Protein 1FKM (pdb70)

GO terms:
  GO:0005096 GTPase activator activity (F, IDA)
  GO:0005737 cytoplasm (C, IDA)
  GO:0005794 Golgi apparatus (C, IDA)
  GO:0016192 vesicle-mediated transport (P, IDA)
  GO:0005096 GTPase activator activity (F, IMP)
  GO:0005739 mitochondrion (C, HDA)
  GO:0005515 protein binding (F, IPI)

InterPro domains:
  IPR000195 Rab-GAP-TBC domain [PF00566] (285-508)
  IPR000195 Rab-GAP-TBC domain [PS50086] (280-508)
  IPR000195 Rab-GAP-TBC domain [SM00164] (277-532)
  IPR035969 Rab-GAP-TBC domain superfamily [SSF47923] (254-468)
  IPR035969 Rab-GAP-TBC domain superfamily [SSF47923] (443-629)

B-factor: mean 31.77, std 12.7, range [14.68, 70.12]

Structure (mmCIF, N/CA/C/O backbone):
data_1FKM
#
_entry.id   1FKM
#
_cell.length_a   74.060
_cell.length_b   74.060
_cell.length_c   277.753
_cell.angle_alpha   90.00
_cell.angle_beta   90.00
_cell.angle_gamma   120.00
#
_symmetry.space_group_name_H-M   'P 65 2 2'
#
loop_
_entity.id
_entity.type
_entity.pdbx_description
1 polymer 'PROTEIN (GYP1P)'
2 water water
#
loop_
_atom_site.group_PDB
_atom_site.id
_atom_site.type_symbol
_atom_site.label_atom_id
_atom_site.label_alt_id
_atom_site.label_comp_id
_atom_site.label_asym_id
_atom_site.label_entity_id
_atom_site.label_seq_id
_atom_site.pdbx_PDB_ins_code
_atom_site.Cartn_x
_atom_site.Cartn_y
_atom_site.Cartn_z
_atom_site.occupancy
_atom_site.B_iso_or_equiv
_atom_site.auth_seq_id
_atom_site.auth_comp_id
_atom_site.auth_asym_id
_atom_site.auth_atom_id
_atom_site.pdbx_PDB_model_num
ATOM 1 N N . ASN A 1 2 ? -11.350 45.143 63.384 1.00 69.19 249 ASN A N 1
ATOM 2 C CA . ASN A 1 2 ? -10.077 45.149 62.608 1.00 68.37 249 ASN A CA 1
ATOM 3 C C . ASN A 1 2 ? -9.845 46.491 61.924 1.00 66.49 249 ASN A C 1
ATOM 4 O O . ASN A 1 2 ? -9.816 46.578 60.696 1.00 67.20 249 ASN A O 1
ATOM 9 N N . SER A 1 3 ? -9.678 47.536 62.728 1.00 51.70 250 SER A N 1
ATOM 10 C CA . SER A 1 3 ? -9.446 48.876 62.205 1.00 48.70 250 SER A CA 1
ATOM 11 C C . SER A 1 3 ? -8.075 48.974 61.543 1.00 46.26 250 SER A C 1
ATOM 12 O O . SER A 1 3 ? -7.169 48.200 61.847 1.00 46.13 250 SER A O 1
ATOM 15 N N . ILE A 1 4 ? -7.935 49.935 60.636 1.00 42.12 251 ILE A N 1
ATOM 16 C CA . ILE A 1 4 ? -6.682 50.154 59.925 1.00 39.27 251 ILE A CA 1
ATOM 17 C C . ILE A 1 4 ? -5.551 50.432 60.911 1.00 37.27 251 ILE A C 1
ATOM 18 O O . ILE A 1 4 ? -4.478 49.838 60.817 1.00 35.32 251 ILE A O 1
ATOM 23 N N . ILE A 1 5 ? -5.801 51.336 61.857 1.00 38.32 252 ILE A N 1
ATOM 24 C CA . ILE A 1 5 ? -4.807 51.704 62.861 1.00 36.37 252 ILE A CA 1
ATOM 25 C C . ILE A 1 5 ? -4.436 50.520 63.747 1.00 34.97 252 ILE A C 1
ATOM 26 O O . ILE A 1 5 ? -3.262 50.298 64.054 1.00 33.81 252 ILE A O 1
ATOM 31 N N . GLN A 1 6 ? -5.450 49.773 64.167 1.00 35.22 253 GLN A N 1
ATOM 32 C CA . GLN A 1 6 ? -5.254 48.605 65.012 1.00 34.70 253 GLN A CA 1
ATOM 33 C C . GLN A 1 6 ? -4.409 47.563 64.276 1.00 31.35 253 GLN A C 1
ATOM 34 O O . GLN A 1 6 ? -3.470 46.996 64.835 1.00 29.11 253 GLN A O 1
ATOM 40 N N . ARG A 1 7 ? -4.742 47.319 63.015 1.00 31.06 254 ARG A N 1
ATOM 41 C CA . ARG A 1 7 ? -4.014 46.331 62.234 1.00 29.85 254 ARG A CA 1
ATOM 42 C C . ARG A 1 7 ? -2.540 46.705 62.120 1.00 27.21 254 ARG A C 1
ATOM 43 O O . ARG A 1 7 ? -1.662 45.845 62.193 1.00 26.30 254 ARG A O 1
ATOM 51 N N . ILE A 1 8 ? -2.271 47.994 61.956 1.00 26.89 255 ILE A N 1
ATOM 52 C CA . ILE A 1 8 ? -0.899 48.466 61.861 1.00 24.93 255 ILE A CA 1
ATOM 53 C C . ILE A 1 8 ? -0.178 48.146 63.166 1.00 25.39 255 ILE A C 1
ATOM 54 O O . ILE A 1 8 ? 0.985 47.740 63.162 1.00 24.43 255 ILE A O 1
ATOM 59 N N . SER A 1 9 ? -0.881 48.315 64.281 1.00 22.87 256 SER A N 1
ATOM 60 C CA . SER A 1 9 ? -0.305 48.038 65.593 1.00 24.77 256 SER A CA 1
ATOM 61 C C . SER A 1 9 ? 0.002 46.550 65.776 1.00 22.17 256 SER A C 1
ATOM 62 O O . SER A 1 9 ? 1.018 46.196 66.365 1.00 24.70 256 SER A O 1
ATOM 65 N N . LYS A 1 10 ? -0.880 45.687 65.281 1.00 26.24 257 LYS A N 1
ATOM 66 C CA . LYS A 1 10 ? -0.671 44.244 65.392 1.00 26.93 257 LYS A CA 1
ATOM 67 C C . LYS A 1 10 ? 0.612 43.852 64.668 1.00 24.48 257 LYS A C 1
ATOM 68 O O . LYS A 1 10 ? 1.395 43.049 65.166 1.00 23.18 257 LYS A O 1
ATOM 74 N N . PHE A 1 11 ? 0.829 44.416 63.484 1.00 23.23 258 PHE A N 1
ATOM 75 C CA . PHE A 1 11 ? 2.047 44.112 62.745 1.00 22.98 258 PHE A CA 1
ATOM 76 C C . PHE A 1 11 ? 3.254 44.690 63.483 1.00 24.74 258 PHE A C 1
ATOM 77 O O . PHE A 1 11 ? 4.307 44.062 63.542 1.00 24.68 258 PHE A O 1
ATOM 85 N N . ASP A 1 12 ? 3.094 45.881 64.058 1.00 25.83 259 ASP A N 1
ATOM 86 C CA . ASP A 1 12 ? 4.189 46.516 64.790 1.00 28.26 259 ASP A CA 1
ATOM 87 C C . ASP A 1 12 ? 4.732 45.626 65.908 1.00 27.46 259 ASP A C 1
ATOM 88 O O . ASP A 1 12 ? 5.944 45.480 66.056 1.00 27.55 259 ASP A O 1
ATOM 93 N N . ASN A 1 13 ? 3.837 45.041 66.696 1.00 27.97 260 ASN A N 1
ATOM 94 C CA . ASN A 1 13 ? 4.261 44.180 67.794 1.00 30.22 260 ASN A CA 1
ATOM 95 C C . ASN A 1 13 ? 4.869 42.863 67.327 1.00 29.11 260 ASN A C 1
ATOM 96 O O . ASN A 1 13 ? 5.585 42.206 68.078 1.00 30.91 260 ASN A O 1
ATOM 101 N N . ILE A 1 14 ? 4.588 42.476 66.088 1.00 27.61 261 ILE A N 1
ATOM 102 C CA . ILE A 1 14 ? 5.161 41.253 65.544 1.00 26.00 261 ILE A CA 1
ATOM 103 C C . ILE A 1 14 ? 6.548 41.577 65.001 1.00 26.75 261 ILE A C 1
ATOM 104 O O . ILE A 1 14 ? 7.489 40.795 65.144 1.00 26.42 261 ILE A O 1
ATOM 109 N N . LEU A 1 15 ? 6.673 42.761 64.414 1.00 23.85 262 LEU A N 1
ATOM 110 C CA . LEU A 1 15 ? 7.922 43.185 63.797 1.00 28.00 262 LEU A CA 1
ATOM 111 C C . LEU A 1 15 ? 8.926 43.951 64.655 1.00 32.54 262 LEU A C 1
ATOM 112 O O . LEU A 1 15 ? 10.134 43.837 64.438 1.00 32.98 262 LEU A O 1
ATOM 117 N N . LYS A 1 16 ? 8.440 44.721 65.623 1.00 39.09 263 LYS A N 1
ATOM 118 C CA . LYS A 1 16 ? 9.328 45.535 66.451 1.00 44.96 263 LYS A CA 1
ATOM 119 C C . LYS A 1 16 ? 9.535 45.068 67.888 1.00 48.12 263 LYS A C 1
ATOM 120 O O . LYS A 1 16 ? 8.619 44.550 68.526 1.00 49.33 263 LYS A O 1
ATOM 126 N N . ASP A 1 17 ? 10.759 45.253 68.379 1.00 55.51 264 ASP A N 1
ATOM 127 C CA . ASP A 1 17 ? 11.140 44.873 69.738 1.00 59.24 264 ASP A CA 1
ATOM 128 C C . ASP A 1 17 ? 10.835 43.404 70.045 1.00 59.50 264 ASP A C 1
ATOM 129 O O . ASP A 1 17 ? 10.128 43.100 71.007 1.00 58.72 264 ASP A O 1
ATOM 134 N N . LYS A 1 18 ? 11.380 42.495 69.238 1.00 70.12 265 LYS A N 1
ATOM 135 C CA . LYS A 1 18 ? 11.144 41.063 69.434 1.00 70.12 265 LYS A CA 1
ATOM 136 C C . LYS A 1 18 ? 12.419 40.237 69.210 1.00 69.32 265 LYS A C 1
ATOM 137 O O . LYS A 1 18 ? 12.464 39.046 69.516 1.00 70.12 265 LYS A O 1
ATOM 143 N N . THR A 1 19 ? 13.454 40.887 68.689 1.00 42.40 266 THR A N 1
ATOM 144 C CA . THR A 1 19 ? 14.738 40.247 68.402 1.00 37.42 266 THR A CA 1
ATOM 145 C C . THR A 1 19 ? 14.626 39.262 67.236 1.00 33.96 266 THR A C 1
ATOM 146 O O . THR A 1 19 ? 15.185 39.503 66.164 1.00 31.49 266 THR A O 1
ATOM 150 N N . ILE A 1 20 ? 13.921 38.155 67.446 1.00 34.61 267 ILE A N 1
ATOM 151 C CA . ILE A 1 20 ? 13.733 37.165 66.385 1.00 33.37 267 ILE A CA 1
ATOM 152 C C . ILE A 1 20 ? 12.265 37.164 65.981 1.00 30.88 267 ILE A C 1
ATOM 153 O O . ILE A 1 20 ? 11.403 36.748 66.751 1.00 30.85 267 ILE A O 1
ATOM 158 N N . ILE A 1 21 ? 11.984 37.637 64.773 1.00 30.74 268 ILE A N 1
ATOM 159 C CA . ILE A 1 21 ? 10.612 37.710 64.283 1.00 28.65 268 ILE A CA 1
ATOM 160 C C . ILE A 1 21 ? 10.003 36.329 64.060 1.00 29.46 268 ILE A C 1
ATOM 161 O O . ILE A 1 21 ? 10.619 35.463 63.438 1.00 28.74 268 ILE A O 1
ATOM 166 N N . ASN A 1 22 ? 8.791 36.130 64.574 1.00 25.91 269 ASN A N 1
ATOM 167 C CA . ASN A 1 22 ? 8.090 34.855 64.430 1.00 25.98 269 ASN A CA 1
ATOM 168 C C . ASN A 1 22 ? 7.414 34.728 63.063 1.00 25.92 269 ASN A C 1
ATOM 169 O O . ASN A 1 22 ? 6.317 35.250 62.847 1.00 22.11 269 ASN A O 1
ATOM 174 N N . GLN A 1 23 ? 8.077 34.015 62.155 1.00 29.64 270 GLN A N 1
ATOM 175 C CA . GLN A 1 23 ? 7.597 33.793 60.791 1.00 33.74 270 GLN A CA 1
ATOM 176 C C . GLN A 1 23 ? 6.168 33.253 60.742 1.00 32.32 270 GLN A C 1
ATOM 177 O O . GLN A 1 23 ? 5.372 33.654 59.885 1.00 30.27 270 GLN A O 1
ATOM 183 N N . GLN A 1 24 ? 5.850 32.334 61.651 1.00 33.51 271 GLN A N 1
ATOM 184 C CA . GLN A 1 24 ? 4.514 31.748 61.708 1.00 34.61 271 GLN A CA 1
ATOM 185 C C . GLN A 1 24 ? 3.446 32.801 61.956 1.00 31.87 271 GLN A C 1
ATOM 186 O O . GLN A 1 24 ? 2.453 32.876 61.228 1.00 28.91 271 GLN A O 1
ATOM 192 N N . ASP A 1 25 ? 3.638 33.604 62.998 1.00 27.68 272 ASP A N 1
ATOM 193 C CA . ASP A 1 25 ? 2.674 34.646 63.317 1.00 25.72 272 ASP A CA 1
ATOM 194 C C . ASP A 1 25 ? 2.548 35.608 62.143 1.00 22.72 272 ASP A C 1
ATOM 195 O O . ASP A 1 25 ? 1.448 36.005 61.768 1.00 20.10 272 ASP A O 1
ATOM 200 N N . LEU A 1 26 ? 3.682 35.962 61.550 1.00 22.45 273 LEU A N 1
ATOM 201 C CA . LEU A 1 26 ? 3.689 36.897 60.428 1.00 22.83 273 LEU A CA 1
ATOM 202 C C . LEU A 1 26 ? 2.910 36.381 59.212 1.00 23.03 273 LEU A C 1
ATOM 203 O O . LEU A 1 26 ? 2.122 37.115 58.614 1.00 22.30 273 LEU A O 1
ATOM 208 N N . ARG A 1 27 ? 3.134 35.123 58.848 1.00 23.92 274 ARG A N 1
ATOM 209 C CA . ARG A 1 27 ? 2.440 34.516 57.715 1.00 25.37 274 ARG A CA 1
ATOM 210 C C . ARG A 1 27 ? 0.933 34.464 57.965 1.00 25.12 274 ARG A C 1
ATOM 211 O O . ARG A 1 27 ? 0.129 34.739 57.075 1.00 22.94 274 ARG A O 1
ATOM 219 N N . GLN A 1 28 ? 0.559 34.102 59.186 1.00 24.93 275 GLN A N 1
ATOM 220 C CA . GLN A 1 28 ? -0.846 33.992 59.558 1.00 25.85 275 GLN A CA 1
ATOM 221 C C . GLN A 1 28 ? -1.639 35.278 59.350 1.00 24.30 275 GLN A C 1
ATOM 222 O O . GLN A 1 28 ? -2.708 35.262 58.740 1.00 24.14 275 GLN A O 1
ATOM 228 N N . ILE A 1 29 ? -1.122 36.392 59.855 1.00 21.92 276 ILE A N 1
ATOM 229 C CA . ILE A 1 29 ? -1.821 37.657 59.715 1.00 21.90 276 ILE A CA 1
ATOM 230 C C . ILE A 1 29 ? -1.676 38.263 58.322 1.00 20.67 276 ILE A C 1
ATOM 231 O O . ILE A 1 29 ? -2.616 38.871 57.812 1.00 22.16 276 ILE A O 1
ATOM 236 N N . SER A 1 30 ? -0.513 38.081 57.701 1.00 19.67 277 SER A N 1
ATOM 237 C CA . SER A 1 30 ? -0.260 38.636 56.371 1.00 19.01 277 SER A CA 1
ATOM 238 C C . SER A 1 30 ? -1.146 38.054 55.279 1.00 19.49 277 SER A C 1
ATOM 239 O O . SER A 1 30 ? -1.385 38.705 54.267 1.00 18.17 277 SER A O 1
ATOM 242 N N . TRP A 1 31 ? -1.630 36.831 55.483 1.00 19.27 278 TRP A N 1
ATOM 243 C CA . TRP A 1 31 ? -2.478 36.168 54.496 1.00 21.34 278 TRP A CA 1
ATOM 244 C C . TRP A 1 31 ? -3.685 37.038 54.168 1.00 22.38 278 TRP A C 1
ATOM 245 O O . TRP A 1 31 ? -4.152 37.078 53.022 1.00 20.90 278 TRP A O 1
ATOM 256 N N . ASN A 1 32 ? -4.176 37.749 55.179 1.00 23.12 279 ASN A N 1
ATOM 257 C CA . ASN A 1 32 ? -5.351 38.595 55.020 1.00 24.67 279 ASN A CA 1
ATOM 258 C C . ASN A 1 32 ? -5.054 40.035 54.628 1.00 24.42 279 ASN A C 1
ATOM 259 O O . ASN A 1 32 ? -5.925 40.891 54.737 1.00 24.27 279 ASN A O 1
ATOM 264 N N . GLY A 1 33 ? -3.830 40.302 54.180 1.00 22.64 280 GLY A N 1
ATOM 265 C CA . GLY A 1 33 ? -3.480 41.650 53.773 1.00 21.75 280 GLY A CA 1
ATOM 266 C C . GLY A 1 33 ? -2.483 42.328 54.691 1.00 21.93 280 GLY A C 1
ATOM 267 O O . GLY A 1 33 ? -2.557 42.209 55.916 1.00 23.34 280 GLY A O 1
ATOM 268 N N . ILE A 1 34 ? -1.551 43.057 54.092 1.00 19.83 281 ILE A N 1
ATOM 269 C CA . ILE A 1 34 ? -0.520 43.753 54.845 1.00 18.90 281 ILE A CA 1
ATOM 270 C C . ILE A 1 34 ? -0.674 45.264 54.708 1.00 20.57 281 ILE A C 1
ATOM 271 O O . ILE A 1 34 ? -0.774 45.779 53.591 1.00 20.35 281 ILE A O 1
ATOM 276 N N . PRO A 1 35 ? -0.711 45.992 55.842 1.00 20.46 282 PRO A N 1
ATOM 277 C CA . PRO A 1 35 ? -0.843 47.452 55.820 1.00 22.09 282 PRO A CA 1
ATOM 278 C C . PRO A 1 35 ? 0.257 47.989 54.903 1.00 22.73 282 PRO A C 1
ATOM 279 O O . PRO A 1 35 ? 1.399 47.535 54.982 1.00 20.17 282 PRO A O 1
ATOM 283 N N . LYS A 1 36 ? -0.074 48.950 54.048 1.00 22.32 283 LYS A N 1
ATOM 284 C CA . LYS A 1 36 ? 0.916 49.479 53.115 1.00 25.59 283 LYS A CA 1
ATOM 285 C C . LYS A 1 36 ? 2.234 49.919 53.749 1.00 24.32 283 LYS A C 1
ATOM 286 O O . LYS A 1 36 ? 3.301 49.684 53.183 1.00 23.77 283 LYS A O 1
ATOM 292 N N . ILE A 1 37 ? 2.184 50.539 54.920 1.00 23.96 284 ILE A N 1
ATOM 293 C CA . ILE A 1 37 ? 3.421 50.986 55.551 1.00 23.83 284 ILE A CA 1
ATOM 294 C C . ILE A 1 37 ? 4.361 49.821 55.912 1.00 24.33 284 ILE A C 1
ATOM 295 O O . ILE A 1 37 ? 5.578 49.997 55.991 1.00 22.41 284 ILE A O 1
ATOM 300 N N . HIS A 1 38 ? 3.802 48.629 56.100 1.00 20.66 285 HIS A N 1
ATOM 301 C CA . HIS A 1 38 ? 4.610 47.463 56.464 1.00 21.19 285 HIS A CA 1
ATOM 302 C C . HIS A 1 38 ? 5.035 46.560 55.315 1.00 19.55 285 HIS A C 1
ATOM 303 O O . HIS A 1 38 ? 5.897 45.700 55.495 1.00 18.68 285 HIS A O 1
ATOM 310 N N . ARG A 1 39 ? 4.452 46.740 54.137 1.00 20.44 286 ARG A N 1
ATOM 311 C CA . ARG A 1 39 ? 4.803 45.864 53.024 1.00 20.03 286 ARG A CA 1
ATOM 312 C C . ARG A 1 39 ? 6.282 45.682 52.701 1.00 19.60 286 ARG A C 1
ATOM 313 O O . ARG A 1 39 ? 6.734 44.553 52.517 1.00 21.99 286 ARG A O 1
ATOM 321 N N . PRO A 1 40 ? 7.055 46.774 52.609 1.00 18.96 287 PRO A N 1
ATOM 322 C CA . PRO A 1 40 ? 8.476 46.600 52.293 1.00 20.90 287 PRO A CA 1
ATOM 323 C C . PRO A 1 40 ? 9.154 45.552 53.174 1.00 22.44 287 PRO A C 1
ATOM 324 O O . PRO A 1 40 ? 9.685 44.558 52.675 1.00 22.05 287 PRO A O 1
ATOM 328 N N . VAL A 1 41 ? 9.117 45.773 54.483 1.00 21.02 288 VAL A N 1
ATOM 329 C CA . VAL A 1 41 ? 9.738 44.845 55.422 1.00 20.24 288 VAL A CA 1
ATOM 330 C C . VAL A 1 41 ? 9.121 43.448 55.403 1.00 18.87 288 VAL A C 1
ATOM 331 O O . VAL A 1 41 ? 9.837 42.450 55.304 1.00 19.30 288 VAL A O 1
ATOM 335 N N . VAL A 1 42 ? 7.797 43.375 55.481 1.00 16.21 289 VAL A N 1
ATOM 336 C CA . VAL A 1 42 ? 7.118 42.083 55.509 1.00 16.53 289 VAL A CA 1
ATOM 337 C C . VAL A 1 42 ? 7.324 41.261 54.246 1.00 14.97 289 VAL A C 1
ATOM 338 O O . VAL A 1 42 ? 7.515 40.052 54.328 1.00 15.68 289 VAL A O 1
ATOM 342 N N . TRP A 1 43 ? 7.284 41.897 53.076 1.00 17.77 290 TRP A N 1
ATOM 343 C CA . TRP A 1 43 ? 7.510 41.158 51.840 1.00 18.00 290 TRP A CA 1
ATOM 344 C C . TRP A 1 43 ? 8.925 40.565 51.825 1.00 17.93 290 TRP A C 1
ATOM 345 O O . TRP A 1 43 ? 9.126 39.425 51.406 1.00 18.54 290 TRP A O 1
ATOM 356 N N . LYS A 1 44 ? 9.905 41.339 52.275 1.00 15.84 291 LYS A N 1
ATOM 357 C CA . LYS A 1 44 ? 11.285 40.854 52.295 1.00 16.23 291 LYS A CA 1
ATOM 358 C C . LYS A 1 44 ? 11.449 39.699 53.278 1.00 17.52 291 LYS A C 1
ATOM 359 O O . LYS A 1 44 ? 12.214 38.766 53.025 1.00 17.72 291 LYS A O 1
ATOM 365 N N . LEU A 1 45 ? 10.719 39.747 54.388 1.00 19.36 292 LEU A N 1
ATOM 366 C CA . LEU A 1 45 ? 10.790 38.670 55.375 1.00 20.14 292 LEU A CA 1
ATOM 367 C C . LEU A 1 45 ? 10.102 37.408 54.851 1.00 20.29 292 LEU A C 1
ATOM 368 O O . LEU A 1 45 ? 10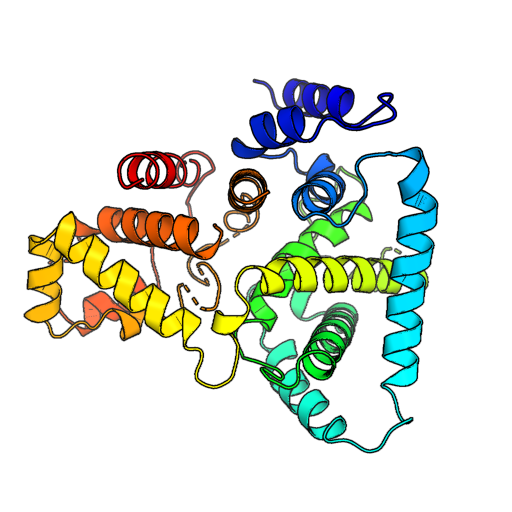.642 36.310 54.954 1.00 20.49 292 LEU A O 1
ATOM 373 N N . LEU A 1 46 ? 8.917 37.566 54.267 1.00 18.44 293 LEU A N 1
ATOM 374 C CA . LEU A 1 46 ? 8.175 36.411 53.768 1.00 20.21 293 LEU A CA 1
ATOM 375 C C . LEU A 1 46 ? 8.827 35.683 52.599 1.00 21.31 293 LEU A C 1
ATOM 376 O O . LEU A 1 46 ? 8.725 34.461 52.492 1.00 22.14 293 LEU A O 1
ATOM 381 N N . ILE A 1 47 ? 9.498 36.421 51.724 1.00 22.69 294 ILE A N 1
ATOM 382 C CA . ILE A 1 47 ? 10.128 35.800 50.565 1.00 24.05 294 ILE A CA 1
ATOM 383 C C . ILE A 1 47 ? 11.484 35.170 50.903 1.00 24.93 294 ILE A C 1
ATOM 384 O O . ILE A 1 47 ? 12.108 34.519 50.059 1.00 26.87 294 ILE A O 1
ATOM 389 N N . GLY A 1 48 ? 11.928 35.359 52.139 1.00 23.29 295 GLY A N 1
ATOM 390 C CA . GLY A 1 48 ? 13.189 34.778 52.574 1.00 25.87 295 GLY A CA 1
ATOM 391 C C . GLY A 1 48 ? 14.432 35.594 52.277 1.00 26.34 295 GLY A C 1
ATOM 392 O O . GLY A 1 48 ? 15.531 35.048 52.178 1.00 27.43 295 GLY A O 1
ATOM 393 N N . TYR A 1 49 ? 14.270 36.904 52.132 1.00 22.02 296 TYR A N 1
ATOM 394 C CA . TYR A 1 49 ? 15.404 37.766 51.845 1.00 23.65 296 TYR A CA 1
ATOM 395 C C . TYR A 1 49 ? 15.940 38.322 53.155 1.00 24.21 296 TYR A C 1
ATOM 396 O O . TYR A 1 49 ? 17.064 38.027 53.552 1.00 26.35 296 TYR A O 1
ATOM 405 N N . LEU A 1 50 ? 15.125 39.117 53.834 1.00 22.24 297 LEU A N 1
ATOM 406 C CA . LEU A 1 50 ? 15.523 39.698 55.105 1.00 22.68 297 LEU A CA 1
ATOM 407 C C . LEU A 1 50 ? 15.503 38.619 56.190 1.00 23.01 297 LEU A C 1
ATOM 408 O O . LEU A 1 50 ? 14.516 37.901 56.347 1.00 20.96 297 LEU A O 1
ATOM 413 N N . PRO A 1 51 ? 16.607 38.474 56.944 1.00 25.16 298 PRO A N 1
ATOM 414 C CA . PRO A 1 51 ? 16.624 37.453 57.998 1.00 25.18 298 PRO A CA 1
ATOM 415 C C . PRO A 1 51 ? 15.672 37.798 59.144 1.00 24.42 298 PRO A C 1
ATOM 416 O O . PRO A 1 51 ? 15.501 38.965 59.484 1.00 22.68 298 PRO A O 1
ATOM 420 N N . VAL A 1 52 ? 15.042 36.784 59.731 1.00 24.03 299 VAL A N 1
ATOM 421 C CA . VAL A 1 52 ? 14.115 37.027 60.833 1.00 24.56 299 VAL A CA 1
ATOM 422 C C . VAL A 1 52 ? 14.829 37.485 62.105 1.00 25.74 299 VAL A C 1
ATOM 423 O O . VAL A 1 52 ? 14.224 38.128 62.959 1.00 26.58 299 VAL A O 1
ATOM 427 N N . ASN A 1 53 ? 16.111 37.153 62.234 1.00 24.47 300 ASN A N 1
ATOM 428 C CA . ASN A 1 53 ? 16.887 37.588 63.395 1.00 24.92 300 ASN A CA 1
ATOM 429 C C . ASN A 1 53 ? 17.298 39.027 63.099 1.00 24.24 300 ASN A C 1
ATOM 430 O O . ASN A 1 53 ? 18.190 39.263 62.286 1.00 24.48 300 ASN A O 1
ATOM 435 N N . THR A 1 54 ? 16.648 39.983 63.754 1.00 28.59 301 THR A N 1
ATOM 436 C CA . THR A 1 54 ? 16.925 41.401 63.527 1.00 30.13 301 THR A CA 1
ATOM 437 C C . THR A 1 54 ? 18.386 41.804 63.698 1.00 32.81 301 THR A C 1
ATOM 438 O O . THR A 1 54 ? 18.861 42.724 63.030 1.00 31.93 301 THR A O 1
ATOM 442 N N . LYS A 1 55 ? 19.102 41.117 64.580 1.00 32.33 302 LYS A N 1
ATOM 443 C CA . LYS A 1 55 ? 20.508 41.431 64.813 1.00 34.57 302 LYS A CA 1
ATOM 444 C C . LYS A 1 55 ? 21.395 41.115 63.612 1.00 33.01 302 LYS A C 1
ATOM 445 O O . LYS A 1 55 ? 22.533 41.577 63.542 1.00 32.33 302 LYS A O 1
ATOM 451 N N . ARG A 1 56 ? 20.879 40.327 62.672 1.00 27.74 303 ARG A N 1
ATOM 452 C CA . ARG A 1 56 ? 21.643 39.947 61.485 1.00 27.91 303 ARG A CA 1
ATOM 453 C C . ARG A 1 56 ? 21.254 40.711 60.222 1.00 26.27 303 ARG A C 1
ATOM 454 O O . ARG A 1 56 ? 21.896 40.562 59.177 1.00 25.37 303 ARG A O 1
ATOM 462 N N . GLN A 1 57 ? 20.219 41.536 60.318 1.00 26.64 304 GLN A N 1
ATOM 463 C CA . GLN A 1 57 ? 19.734 42.282 59.159 1.00 28.23 304 GLN A CA 1
ATOM 464 C C . GLN A 1 57 ? 20.690 43.325 58.586 1.00 29.18 304 GLN A C 1
ATOM 465 O O . GLN A 1 57 ? 20.927 43.352 57.376 1.00 28.36 304 GLN A O 1
ATOM 471 N N . GLU A 1 58 ? 21.236 44.183 59.441 1.00 30.31 305 GLU A N 1
ATOM 472 C CA . GLU A 1 58 ? 22.149 45.223 58.978 1.00 32.72 305 GLU A CA 1
ATOM 473 C C . GLU A 1 58 ? 23.302 44.657 58.158 1.00 31.75 305 GLU A C 1
ATOM 474 O O . GLU A 1 58 ? 23.577 45.122 57.049 1.00 30.55 305 GLU A O 1
ATOM 480 N N . GLY A 1 59 ? 23.979 43.659 58.716 1.00 34.69 306 GLY A N 1
ATOM 481 C CA . GLY A 1 59 ? 25.098 43.053 58.025 1.00 34.35 306 GLY A CA 1
ATOM 482 C C . GLY A 1 59 ? 24.657 42.328 56.772 1.00 33.57 306 GLY A C 1
ATOM 483 O O . GLY A 1 59 ? 25.346 42.360 55.751 1.00 32.91 306 GLY A O 1
ATOM 484 N N . PHE A 1 60 ? 23.506 41.665 56.850 1.00 26.83 307 PHE A N 1
ATOM 485 C CA . PHE A 1 60 ? 22.980 40.928 55.710 1.00 24.91 307 PHE A CA 1
ATOM 486 C C . PHE A 1 60 ? 22.765 41.861 54.520 1.00 22.92 307 PHE A C 1
ATOM 487 O O . PHE A 1 60 ? 23.201 41.569 53.414 1.00 22.48 307 PHE A O 1
ATOM 495 N N . LEU A 1 61 ? 22.085 42.977 54.761 1.00 25.27 308 LEU A N 1
ATOM 496 C CA . LEU A 1 61 ? 21.794 43.947 53.708 1.00 25.86 308 LEU A CA 1
ATOM 497 C C . LEU A 1 61 ? 23.057 44.576 53.127 1.00 27.73 308 LEU A C 1
ATOM 498 O O . LEU A 1 61 ? 23.171 44.739 51.912 1.00 26.75 308 LEU A O 1
ATOM 503 N N . GLN A 1 62 ? 24.007 44.928 53.988 1.00 30.44 309 GLN A N 1
ATOM 504 C CA . GLN A 1 62 ? 25.254 45.519 53.517 1.00 31.66 309 GLN A CA 1
ATOM 505 C C . GLN A 1 62 ? 25.939 44.568 52.545 1.00 31.21 309 GLN A C 1
ATOM 506 O O . GLN A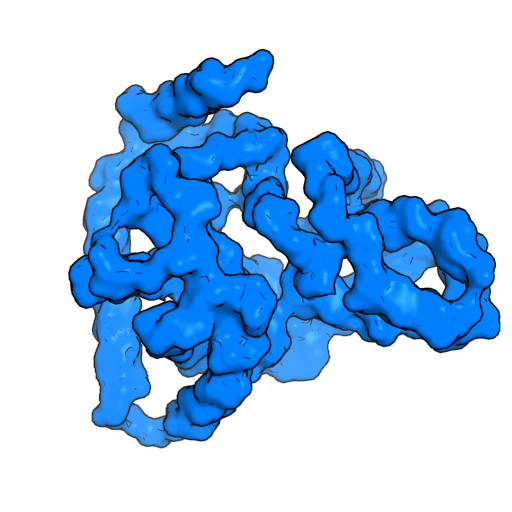 1 62 ? 26.376 44.975 51.470 1.00 32.75 309 GLN A O 1
ATOM 512 N N . ARG A 1 63 ? 26.017 43.296 52.917 1.00 28.05 310 ARG A N 1
ATOM 513 C CA . ARG A 1 63 ? 26.659 42.298 52.072 1.00 28.51 310 ARG A CA 1
ATOM 514 C C . ARG A 1 63 ? 25.898 42.029 50.777 1.00 28.32 310 ARG A C 1
ATOM 515 O O . ARG A 1 63 ? 26.502 41.898 49.712 1.00 26.57 310 ARG A O 1
ATOM 523 N N . LYS A 1 64 ? 24.573 41.948 50.858 1.00 28.96 311 LYS A N 1
ATOM 524 C CA . LYS A 1 64 ? 23.775 41.689 49.661 1.00 28.11 311 LYS A CA 1
ATOM 525 C C . LYS A 1 64 ? 23.785 42.871 48.699 1.00 25.71 311 LYS A C 1
ATOM 526 O O . LYS A 1 64 ? 23.853 42.689 47.487 1.00 26.77 311 LYS A O 1
ATOM 532 N N . ARG A 1 65 ? 23.707 44.080 49.243 1.00 25.75 312 ARG A N 1
ATOM 533 C CA . ARG A 1 65 ? 23.704 45.282 48.423 1.00 26.20 312 ARG A CA 1
ATOM 534 C C . ARG A 1 65 ? 25.074 45.503 47.798 1.00 26.90 312 ARG A C 1
ATOM 535 O O . ARG A 1 65 ? 25.181 45.973 46.667 1.00 27.13 312 ARG A O 1
ATOM 543 N N . LYS A 1 66 ? 26.123 45.143 48.530 1.00 26.70 313 LYS A N 1
ATOM 544 C CA . LYS A 1 66 ? 27.478 45.271 48.012 1.00 28.39 313 LYS A CA 1
ATOM 545 C C . LYS A 1 66 ? 27.690 44.229 46.910 1.00 27.92 313 LYS A C 1
ATOM 546 O O . LYS A 1 66 ? 28.349 44.500 45.902 1.00 28.99 313 LYS A O 1
ATOM 552 N N . GLU A 1 67 ? 27.127 43.038 47.103 1.00 26.99 314 GLU A N 1
ATOM 553 C CA . GLU A 1 67 ? 27.252 41.961 46.119 1.00 27.91 314 GLU A CA 1
ATOM 554 C C . GLU A 1 67 ? 26.573 42.352 44.807 1.00 26.70 314 GLU A C 1
ATOM 555 O O . GLU A 1 67 ? 27.076 42.061 43.719 1.00 25.42 314 GLU A O 1
ATOM 561 N N . TYR A 1 68 ? 25.414 42.995 44.912 1.00 26.95 315 TYR A N 1
ATOM 562 C CA . TYR A 1 68 ? 24.687 43.443 43.726 1.00 25.34 315 TYR A CA 1
ATOM 563 C C . TYR A 1 68 ? 25.592 44.382 42.931 1.00 26.01 315 TYR A C 1
ATOM 564 O O . TYR A 1 68 ? 25.792 44.206 41.728 1.00 27.44 315 TYR A O 1
ATOM 573 N N . ARG A 1 69 ? 26.137 45.375 43.625 1.00 25.28 316 ARG A N 1
ATOM 574 C CA . ARG A 1 69 ? 27.023 46.368 43.021 1.00 29.10 316 ARG A CA 1
ATOM 575 C C . ARG A 1 69 ? 28.232 45.723 42.347 1.00 29.69 316 ARG A C 1
ATOM 576 O O . ARG A 1 69 ? 28.539 46.019 41.190 1.00 28.59 316 ARG A O 1
ATOM 584 N N . ASP A 1 70 ? 28.915 44.842 43.074 1.00 32.98 317 ASP A N 1
ATOM 585 C CA . ASP A 1 70 ? 30.090 44.163 42.536 1.00 34.26 317 ASP A CA 1
ATOM 586 C C . ASP A 1 70 ? 29.748 43.321 41.314 1.00 35.32 317 ASP A C 1
ATOM 587 O O . ASP A 1 70 ? 30.480 43.326 40.321 1.00 34.43 317 ASP A O 1
ATOM 592 N N . SER A 1 71 ? 28.637 42.598 41.389 1.00 30.55 318 SER A N 1
ATOM 593 C CA . SER A 1 71 ? 28.213 41.751 40.281 1.00 33.21 318 SER A CA 1
ATOM 594 C C . SER A 1 71 ? 27.937 42.580 39.034 1.00 35.47 318 SER A C 1
ATOM 595 O O . SER A 1 71 ? 28.300 42.195 37.923 1.00 35.36 318 SER A O 1
ATOM 598 N N . LEU A 1 72 ? 27.289 43.722 39.221 1.00 44.10 319 LEU A N 1
ATOM 599 C CA . LEU A 1 72 ? 26.962 44.593 38.103 1.00 47.98 319 LEU A CA 1
ATOM 600 C C . LEU A 1 72 ? 28.240 45.200 37.532 1.00 50.88 319 LEU A C 1
ATOM 601 O O . LEU A 1 72 ? 28.398 45.315 36.316 1.00 51.61 319 LEU A O 1
ATOM 606 N N . LYS A 1 73 ? 29.154 45.581 38.417 1.00 48.81 320 LYS A N 1
ATOM 607 C CA . LYS A 1 73 ? 30.422 46.168 38.001 1.00 52.56 320 LYS A CA 1
ATOM 608 C C . LYS A 1 73 ? 31.215 45.141 37.197 1.00 54.19 320 LYS A C 1
ATOM 609 O O . LYS A 1 73 ? 31.817 45.463 36.173 1.00 54.49 320 LYS A O 1
ATOM 615 N N . HIS A 1 74 ? 31.199 43.900 37.671 1.00 55.73 321 HIS A N 1
ATOM 616 C CA . HIS A 1 74 ? 31.906 42.808 37.018 1.00 58.83 321 HIS A CA 1
ATOM 617 C C . HIS A 1 74 ? 31.291 42.467 35.663 1.00 60.34 321 HIS A C 1
ATOM 618 O O . HIS A 1 74 ? 32.003 42.131 34.719 1.00 60.98 321 HIS A O 1
ATOM 625 N N . THR A 1 75 ? 29.969 42.559 35.566 1.00 67.91 322 THR A N 1
ATOM 626 C CA . THR A 1 75 ? 29.276 42.238 34.323 1.00 69.03 322 THR A CA 1
ATOM 627 C C . THR A 1 75 ? 29.293 43.367 33.289 1.00 69.89 322 THR A C 1
ATOM 628 O O . THR A 1 75 ? 28.678 43.248 32.227 1.00 70.12 322 THR A O 1
ATOM 632 N N . PHE A 1 76 ? 29.990 44.458 33.596 1.00 66.39 323 PHE A N 1
ATOM 633 C CA . PHE A 1 76 ? 30.078 45.585 32.669 1.00 66.79 323 PHE A CA 1
ATOM 634 C C . PHE A 1 76 ? 31.475 45.752 32.085 1.00 67.20 323 PHE A C 1
ATOM 635 O O . PHE A 1 76 ? 32.460 45.845 32.819 1.00 67.18 323 PHE A O 1
ATOM 643 N N . SER A 1 77 ? 31.540 45.795 30.756 1.00 70.12 324 SER A N 1
ATOM 644 C CA . SER A 1 77 ? 32.792 45.952 30.020 1.00 70.12 324 SER A CA 1
ATOM 645 C C . SER A 1 77 ? 33.969 45.246 30.687 1.00 70.12 324 SER A C 1
ATOM 646 O O . SER A 1 77 ? 35.058 45.810 30.810 1.00 70.12 324 SER A O 1
ATOM 649 N N . ASP A 1 78 ? 33.743 44.007 31.112 1.00 69.10 325 ASP A N 1
ATOM 650 C CA . ASP A 1 78 ? 34.782 43.221 31.762 1.00 69.82 325 ASP A CA 1
ATOM 651 C C . ASP A 1 78 ? 35.039 41.927 30.994 1.00 70.12 325 ASP A C 1
ATOM 652 O O . ASP A 1 78 ? 36.164 41.659 30.567 1.00 70.12 325 ASP A O 1
ATOM 657 N N . GLN A 1 79 ? 33.990 41.130 30.821 1.00 70.12 326 GLN A N 1
ATOM 658 C CA . GLN A 1 79 ? 34.095 39.861 30.107 1.00 70.12 326 GLN A CA 1
ATOM 659 C C . GLN A 1 79 ? 33.754 40.030 28.626 1.00 70.12 326 GLN A C 1
ATOM 660 O O . GLN A 1 79 ? 33.538 41.147 28.152 1.00 70.12 326 GLN A O 1
ATOM 666 N N . HIS A 1 80 ? 33.714 38.916 27.901 1.00 70.12 327 HIS A N 1
ATOM 667 C CA . HIS A 1 80 ? 33.394 38.931 26.477 1.00 70.12 327 HIS A CA 1
ATOM 668 C C . HIS A 1 80 ? 32.374 37.842 26.156 1.00 70.12 327 HIS A C 1
ATOM 669 O O . HIS A 1 80 ? 32.709 36.822 25.548 1.00 70.12 327 HIS A O 1
ATOM 676 N N . SER A 1 81 ? 31.130 38.060 26.569 1.00 70.12 328 SER A N 1
ATOM 677 C CA . SER A 1 81 ? 30.070 37.092 26.320 1.00 70.12 328 SER A CA 1
ATOM 678 C C . SER A 1 81 ? 28.927 37.726 25.537 1.00 69.01 328 SER A C 1
ATOM 679 O O . SER A 1 81 ? 29.028 38.872 25.097 1.00 68.47 328 SER A O 1
ATOM 682 N N . ARG A 1 82 ? 27.843 36.972 25.371 1.00 70.12 329 ARG A N 1
ATOM 683 C CA . ARG A 1 82 ? 26.660 37.435 24.647 1.00 67.98 329 ARG A CA 1
ATOM 684 C C . ARG A 1 82 ? 25.970 38.542 25.445 1.00 65.36 329 ARG A C 1
ATOM 685 O O . ARG A 1 82 ? 24.776 38.799 25.280 1.00 65.56 329 ARG A O 1
ATOM 693 N N . ASP A 1 83 ? 26.743 39.189 26.311 1.00 43.40 330 ASP A N 1
ATOM 694 C CA . ASP A 1 83 ? 26.255 40.263 27.166 1.00 40.06 330 ASP A CA 1
ATOM 695 C C . ASP A 1 83 ? 25.491 41.354 26.417 1.00 36.32 330 ASP A C 1
ATOM 696 O O . ASP A 1 83 ? 24.275 41.472 26.554 1.00 34.81 330 ASP A O 1
ATOM 701 N N . ILE A 1 84 ? 26.214 42.148 25.631 1.00 42.97 331 ILE A N 1
ATOM 702 C CA . ILE A 1 84 ? 25.622 43.248 24.874 1.00 37.89 331 ILE A CA 1
ATOM 703 C C . ILE A 1 84 ? 24.256 42.931 24.261 1.00 33.25 331 ILE A C 1
ATOM 704 O O . ILE A 1 84 ? 23.288 43.655 24.493 1.00 30.79 331 ILE A O 1
ATOM 709 N N . PRO A 1 85 ? 24.157 41.848 23.472 1.00 31.87 332 PRO A N 1
ATOM 710 C CA . PRO A 1 85 ? 22.875 41.491 22.853 1.00 29.19 332 PRO A CA 1
ATOM 711 C C . PRO A 1 85 ? 21.727 41.367 23.855 1.00 27.48 332 PRO A C 1
ATOM 712 O O . PRO A 1 85 ? 20.613 41.836 23.601 1.00 25.95 332 PRO A O 1
ATOM 716 N N . THR A 1 86 ? 21.996 40.731 24.991 1.00 24.17 333 THR A N 1
ATOM 717 C CA . THR A 1 86 ? 20.979 40.558 26.029 1.00 24.18 333 THR A CA 1
ATOM 718 C C . THR A 1 86 ? 20.567 41.922 26.573 1.00 22.25 333 THR A C 1
ATOM 719 O O . THR A 1 86 ? 19.387 42.173 26.840 1.00 20.48 333 THR A O 1
ATOM 723 N N . TRP A 1 87 ? 21.549 42.799 26.736 1.00 21.54 334 TRP A N 1
ATOM 724 C CA . TRP A 1 87 ? 21.289 44.149 27.218 1.00 23.44 334 TRP A CA 1
ATOM 725 C C . TRP A 1 87 ? 20.305 44.847 26.270 1.00 23.88 334 TRP A C 1
ATOM 726 O O . TRP A 1 87 ? 19.351 45.491 26.707 1.00 22.52 334 TRP A O 1
ATOM 737 N N . HIS A 1 88 ? 20.527 44.704 24.969 1.00 23.43 335 HIS A N 1
ATOM 738 C CA . HIS A 1 88 ? 19.648 45.342 23.989 1.00 26.14 335 HIS A CA 1
ATOM 739 C C . HIS A 1 88 ? 18.273 44.684 23.928 1.00 24.78 335 HIS A C 1
ATOM 740 O O . HIS A 1 88 ? 17.268 45.342 23.685 1.00 23.86 335 HIS A O 1
ATOM 747 N N . GLN A 1 89 ? 18.232 43.380 24.163 1.00 24.75 336 GLN A N 1
ATOM 748 C CA . GLN A 1 89 ? 16.976 42.643 24.164 1.00 24.80 336 GLN A CA 1
ATOM 749 C C . GLN A 1 89 ? 16.088 43.172 25.295 1.00 24.65 336 GLN A C 1
ATOM 750 O O . GLN A 1 89 ? 14.868 43.277 25.151 1.00 23.80 336 GLN A O 1
ATOM 756 N N . ILE A 1 90 ? 16.707 43.517 26.419 1.00 22.07 337 ILE A N 1
ATOM 757 C CA . ILE A 1 90 ? 15.966 44.043 27.566 1.00 23.55 337 ILE A CA 1
ATOM 758 C C . ILE A 1 90 ? 15.566 45.490 27.322 1.00 24.54 337 ILE A C 1
ATOM 759 O O . ILE A 1 90 ? 14.498 45.937 27.742 1.00 25.59 337 ILE A O 1
ATOM 764 N N . GLU A 1 91 ? 16.440 46.211 26.634 1.00 24.78 338 GLU A N 1
ATOM 765 C CA . GLU A 1 91 ? 16.232 47.612 26.297 1.00 29.16 338 GLU A CA 1
ATOM 766 C C . GLU A 1 91 ? 14.962 47.771 25.470 1.00 29.10 338 GLU A C 1
ATOM 767 O O . GLU A 1 91 ? 14.275 48.790 25.549 1.00 28.58 338 GLU A O 1
ATOM 773 N N . ILE A 1 92 ? 14.661 46.755 24.671 1.00 27.39 339 ILE A N 1
ATOM 774 C CA . ILE A 1 92 ? 13.477 46.763 23.824 1.00 28.70 339 ILE A CA 1
ATOM 775 C C . ILE A 1 92 ? 12.173 46.643 24.622 1.00 29.91 339 ILE A C 1
ATOM 776 O O . ILE A 1 92 ? 11.145 47.189 24.223 1.00 28.36 339 ILE A O 1
ATOM 781 N N . ASP A 1 93 ? 12.214 45.944 25.752 1.00 29.42 340 ASP A N 1
ATOM 782 C CA . ASP A 1 93 ? 11.013 45.767 26.567 1.00 30.37 340 ASP A CA 1
ATOM 783 C C . ASP A 1 93 ? 10.790 46.767 27.701 1.00 30.11 340 ASP A C 1
ATOM 784 O O . ASP A 1 93 ? 9.646 47.065 28.049 1.00 30.12 340 ASP A O 1
ATOM 789 N N . ILE A 1 94 ? 11.866 47.290 28.277 1.00 27.28 341 ILE A N 1
ATOM 790 C CA . ILE A 1 94 ? 11.738 48.226 29.388 1.00 28.84 341 ILE A CA 1
ATOM 791 C C . ILE A 1 94 ? 10.806 49.417 29.130 1.00 30.86 341 ILE A C 1
ATOM 792 O O . ILE A 1 94 ? 9.806 49.590 29.833 1.00 29.65 341 ILE A O 1
ATOM 797 N N . PRO A 1 95 ? 11.118 50.248 28.122 1.00 34.86 342 PRO A N 1
ATOM 798 C CA . PRO A 1 95 ? 10.289 51.416 27.804 1.00 35.93 342 PRO A CA 1
ATOM 799 C C . PRO A 1 95 ? 8.823 51.078 27.545 1.00 35.69 342 PRO A C 1
ATOM 800 O O . PRO A 1 95 ? 7.957 51.951 27.617 1.00 37.02 342 PRO A O 1
ATOM 804 N N . ARG A 1 96 ? 8.550 49.811 27.252 1.00 32.14 343 ARG A N 1
ATOM 805 C CA . ARG A 1 96 ? 7.190 49.369 26.962 1.00 32.87 343 ARG A CA 1
ATOM 806 C C . ARG A 1 96 ? 6.485 48.643 28.113 1.00 33.76 343 ARG A C 1
ATOM 807 O O . ARG A 1 96 ? 5.382 48.123 27.935 1.00 34.38 343 ARG A O 1
ATOM 815 N N . THR A 1 97 ? 7.113 48.612 29.286 1.00 33.33 344 THR A N 1
ATOM 816 C CA . THR A 1 97 ? 6.535 47.950 30.459 1.00 33.17 344 THR A CA 1
ATOM 817 C C . THR A 1 97 ? 5.604 48.895 31.226 1.00 31.67 344 THR A C 1
ATOM 818 O O . THR A 1 97 ? 5.947 50.051 31.459 1.00 31.27 344 THR A O 1
ATOM 822 N N . ASN A 1 98 ? 4.434 48.391 31.617 1.00 28.60 345 ASN A N 1
ATOM 823 C CA . ASN A 1 98 ? 3.435 49.188 32.343 1.00 28.90 345 ASN A CA 1
ATOM 824 C C . ASN A 1 98 ? 3.254 50.572 31.726 1.00 26.95 345 ASN A C 1
ATOM 825 O O . ASN A 1 98 ? 3.427 51.590 32.397 1.00 24.78 345 ASN A O 1
ATOM 830 N N . PRO A 1 99 ? 2.890 50.629 30.435 1.00 31.00 346 PRO A N 1
ATOM 831 C CA . PRO A 1 99 ? 2.699 51.923 29.768 1.00 31.07 346 PRO A CA 1
ATOM 832 C C . PRO A 1 99 ? 1.577 52.771 30.365 1.00 30.51 346 PRO A C 1
ATOM 833 O O . PRO A 1 99 ? 1.510 53.978 30.128 1.00 31.63 346 PRO A O 1
ATOM 837 N N . HIS A 1 100 ? 0.706 52.141 31.146 1.00 28.38 347 HIS A N 1
ATOM 838 C CA . HIS A 1 100 ? -0.407 52.846 31.768 1.00 28.34 347 HIS A CA 1
ATOM 839 C C . HIS A 1 100 ? -0.037 53.492 33.105 1.00 27.83 347 HIS A C 1
ATOM 840 O O . HIS A 1 100 ? -0.848 54.209 33.689 1.00 26.98 347 HIS A O 1
ATOM 847 N N . ILE A 1 101 ? 1.182 53.244 33.587 1.00 24.15 348 ILE A N 1
ATOM 848 C CA . ILE A 1 101 ? 1.632 53.808 34.862 1.00 23.03 348 ILE A CA 1
ATOM 849 C C . ILE A 1 101 ? 2.809 54.748 34.629 1.00 23.99 348 ILE A C 1
ATOM 850 O O . ILE A 1 101 ? 3.866 54.326 34.159 1.00 23.80 348 ILE A O 1
ATOM 855 N N . PRO A 1 102 ? 2.640 56.037 34.963 1.00 24.03 349 PRO A N 1
ATOM 856 C CA . PRO A 1 102 ? 3.662 57.078 34.798 1.00 23.88 349 PRO A CA 1
ATOM 857 C C . PRO A 1 102 ? 5.051 56.730 35.324 1.00 22.94 349 PRO A C 1
ATOM 858 O O . PRO A 1 102 ? 6.062 57.012 34.675 1.00 22.78 349 PRO A O 1
ATOM 862 N N . LEU A 1 103 ? 5.093 56.131 36.508 1.00 20.42 350 LEU A N 1
ATOM 863 C CA . LEU A 1 103 ? 6.356 55.756 37.130 1.00 20.69 350 LEU A CA 1
ATOM 864 C C . LEU A 1 103 ? 7.322 55.081 36.157 1.00 20.41 350 LEU A C 1
ATOM 865 O O . LEU A 1 103 ? 8.519 55.370 36.152 1.00 19.07 350 LEU A O 1
ATOM 870 N N . TYR A 1 104 ? 6.794 54.198 35.317 1.00 22.21 351 TYR A N 1
ATOM 871 C CA . TYR A 1 104 ? 7.639 53.449 34.408 1.00 24.14 351 TYR A CA 1
ATOM 872 C C . TYR A 1 104 ? 8.186 54.162 33.187 1.00 26.22 351 TYR A C 1
ATOM 873 O O . TYR A 1 104 ? 8.982 53.591 32.448 1.00 29.57 351 TYR A O 1
ATOM 882 N N . GLN A 1 105 ? 7.801 55.418 32.983 1.00 26.42 352 GLN A N 1
ATOM 883 C CA . GLN A 1 105 ? 8.341 56.156 31.854 1.00 28.83 352 GLN A CA 1
ATOM 884 C C . GLN A 1 105 ? 9.506 57.032 32.294 1.00 29.13 352 GLN A C 1
ATOM 885 O O . GLN A 1 105 ? 10.226 57.572 31.462 1.00 30.04 352 GLN A O 1
ATOM 891 N N . PHE A 1 106 ? 9.696 57.174 33.604 1.00 23.44 353 PHE A N 1
ATOM 892 C CA . PHE A 1 106 ? 10.805 57.977 34.104 1.00 24.82 353 PHE A CA 1
ATOM 893 C C . PHE A 1 106 ? 12.105 57.272 33.742 1.00 25.99 353 PHE A C 1
ATOM 894 O O . PHE A 1 106 ? 12.213 56.054 33.878 1.00 24.87 353 PHE A O 1
ATOM 902 N N . LYS A 1 107 ? 13.088 58.034 33.275 1.00 25.67 354 LYS A N 1
ATOM 903 C CA . LYS A 1 107 ? 14.369 57.452 32.886 1.00 27.28 354 LYS A CA 1
ATOM 904 C C . LYS A 1 107 ? 15.101 56.765 34.027 1.00 24.92 354 LYS A C 1
ATOM 905 O O . LYS A 1 107 ? 15.784 55.763 33.813 1.00 22.97 354 LYS A O 1
ATOM 911 N N . SER A 1 108 ? 14.965 57.301 35.236 1.00 24.30 355 SER A N 1
ATOM 912 C CA . SER A 1 108 ? 15.624 56.712 36.391 1.00 24.68 355 SER A CA 1
ATOM 913 C C . SER A 1 108 ? 15.077 55.310 36.625 1.00 22.23 355 SER A C 1
ATOM 914 O O . SER A 1 108 ? 15.826 54.390 36.955 1.00 24.60 355 SER A O 1
ATOM 917 N N . VAL A 1 109 ? 13.772 55.149 36.443 1.00 23.08 356 VAL A N 1
ATOM 918 C CA . VAL A 1 109 ? 13.123 53.853 36.634 1.00 21.85 356 VAL A CA 1
ATOM 919 C C . VAL A 1 109 ? 13.506 52.885 35.520 1.00 22.61 356 VAL A C 1
ATOM 920 O O . VAL A 1 109 ? 13.790 51.716 35.777 1.00 22.82 356 VAL A O 1
ATOM 924 N N . GLN A 1 110 ? 13.517 53.368 34.282 1.00 19.10 357 GLN A N 1
ATOM 925 C CA . GLN A 1 110 ? 13.889 52.512 33.163 1.00 21.78 357 GLN A CA 1
ATOM 926 C C . GLN A 1 110 ? 15.315 51.988 33.322 1.00 20.72 357 GLN A C 1
ATOM 927 O O . GLN A 1 110 ? 15.575 50.806 33.107 1.00 19.19 357 GLN A O 1
ATOM 933 N N . ASN A 1 111 ? 16.237 52.869 33.701 1.00 21.14 358 ASN A N 1
ATOM 934 C CA . ASN A 1 111 ? 17.629 52.473 33.885 1.00 22.16 358 ASN A CA 1
ATOM 935 C C . ASN A 1 111 ? 17.795 51.489 35.047 1.00 21.13 358 ASN A C 1
ATOM 936 O O . ASN A 1 111 ? 18.622 50.572 34.982 1.00 20.80 358 ASN A O 1
ATOM 941 N N . SER A 1 112 ? 17.020 51.680 36.111 1.00 21.37 359 SER A N 1
ATOM 942 C CA . SER A 1 112 ? 17.094 50.783 37.261 1.00 19.96 359 SER A CA 1
ATOM 943 C C . SER A 1 112 ? 16.598 49.392 36.881 1.00 19.96 359 SER A C 1
ATOM 944 O O . SER A 1 112 ? 17.250 48.395 37.187 1.00 19.01 359 SER A O 1
ATOM 947 N N . LEU A 1 113 ? 15.444 49.325 36.219 1.00 18.49 360 LEU A N 1
ATOM 948 C CA . LEU A 1 113 ? 14.891 48.034 35.811 1.00 18.69 360 LEU A CA 1
ATOM 949 C C . LEU A 1 113 ? 15.795 47.347 34.790 1.00 19.36 360 LEU A C 1
ATOM 950 O O . LEU A 1 113 ? 15.926 46.128 34.783 1.00 16.78 360 LEU A O 1
ATOM 955 N N . GLN A 1 114 ? 16.430 48.138 33.934 1.00 18.75 361 GLN A N 1
ATOM 956 C CA . GLN A 1 114 ? 17.335 47.594 32.923 1.00 21.25 361 GLN A CA 1
ATOM 957 C C . GLN A 1 114 ? 18.470 46.823 33.608 1.00 20.21 361 GLN A C 1
ATOM 958 O O . GLN A 1 114 ? 18.786 45.688 33.230 1.00 19.58 361 GLN A O 1
ATOM 964 N N . ARG A 1 115 ? 19.072 47.439 34.619 1.00 20.30 362 ARG A N 1
ATOM 965 C CA . ARG A 1 115 ? 20.176 46.809 35.346 1.00 19.27 362 ARG A CA 1
ATOM 966 C C . ARG A 1 115 ? 19.731 45.564 36.111 1.00 18.70 362 ARG A C 1
ATOM 967 O O . ARG A 1 115 ? 20.415 44.535 36.102 1.00 17.96 362 ARG A O 1
ATOM 975 N N . ILE A 1 116 ? 18.591 45.662 36.784 1.00 18.73 363 ILE A N 1
ATOM 976 C CA . ILE A 1 116 ? 18.065 44.530 37.542 1.00 19.57 363 ILE A CA 1
ATOM 977 C C . ILE A 1 116 ? 17.815 43.321 36.646 1.00 18.73 363 ILE A C 1
ATOM 978 O O . ILE A 1 116 ? 18.259 42.207 36.943 1.00 20.15 363 ILE A O 1
ATOM 983 N N . LEU A 1 117 ? 17.106 43.539 35.545 1.00 15.04 364 LEU A N 1
ATOM 984 C CA . LEU A 1 117 ? 16.789 42.446 34.640 1.00 15.95 364 LEU A CA 1
ATOM 985 C C . LEU A 1 117 ? 18.018 41.911 33.931 1.00 17.05 364 LEU A C 1
ATOM 986 O O . LEU A 1 117 ? 18.125 40.709 33.687 1.00 16.96 364 LEU A O 1
ATOM 991 N N . TYR A 1 118 ? 18.945 42.805 33.606 1.00 18.01 365 TYR A N 1
ATOM 992 C CA . TYR A 1 118 ? 20.164 42.396 32.921 1.00 19.95 365 TYR A CA 1
ATOM 993 C C . TYR A 1 118 ? 20.966 41.454 33.812 1.00 19.33 365 TYR A C 1
ATOM 994 O O . TYR A 1 118 ? 21.416 40.396 33.364 1.00 20.61 365 TYR A O 1
ATOM 1003 N N . LEU A 1 119 ? 21.144 41.837 35.074 1.00 19.48 366 LEU A N 1
ATOM 1004 C CA . LEU A 1 119 ? 21.907 41.008 36.002 1.00 21.11 366 LEU A CA 1
ATOM 1005 C C . LEU A 1 119 ? 21.264 39.642 36.194 1.00 20.93 366 LEU A C 1
ATOM 1006 O O . LEU A 1 119 ? 21.955 38.621 36.227 1.00 21.59 366 LEU A O 1
ATOM 1011 N N . TRP A 1 120 ? 19.939 39.609 36.325 1.00 20.98 367 TRP A N 1
ATOM 1012 C CA . TRP A 1 120 ? 19.258 38.329 36.497 1.00 18.78 367 TRP A CA 1
ATOM 1013 C C . TRP A 1 120 ? 19.445 37.476 35.243 1.00 20.20 367 TRP A C 1
ATOM 1014 O O . TRP A 1 120 ? 19.706 36.268 35.328 1.00 19.10 367 TRP A O 1
ATOM 1025 N N . ALA A 1 121 ? 19.307 38.100 34.076 1.00 19.35 368 ALA A N 1
ATOM 1026 C CA . ALA A 1 121 ? 19.449 37.378 32.812 1.00 19.69 368 ALA A CA 1
ATOM 1027 C C . ALA A 1 121 ? 20.852 36.791 32.647 1.00 21.54 368 ALA A C 1
ATOM 1028 O O . ALA A 1 121 ? 21.011 35.659 32.189 1.00 21.98 368 ALA A O 1
ATOM 1030 N N . ILE A 1 122 ? 21.866 37.557 33.028 1.00 21.71 369 ILE A N 1
ATOM 1031 C CA . ILE A 1 122 ? 23.250 37.093 32.919 1.00 25.65 369 ILE A CA 1
ATOM 1032 C C . ILE A 1 122 ? 23.501 35.930 33.876 1.00 26.52 369 ILE A C 1
ATOM 1033 O O . ILE A 1 122 ? 24.293 35.030 33.587 1.00 25.60 369 ILE A O 1
ATOM 1038 N N . ARG A 1 123 ? 22.810 35.944 35.011 1.00 24.17 370 ARG A N 1
ATOM 1039 C CA . ARG A 1 123 ? 22.961 34.889 36.003 1.00 26.85 370 ARG A CA 1
ATOM 1040 C C . ARG A 1 123 ? 22.126 33.642 35.729 1.00 27.05 370 ARG A C 1
ATOM 1041 O O . ARG A 1 123 ? 22.233 32.652 36.455 1.00 27.81 370 ARG A O 1
ATOM 1049 N N . HIS A 1 124 ? 21.296 33.681 34.691 1.00 25.94 371 HIS A N 1
ATOM 1050 C CA . HIS A 1 124 ? 20.466 32.531 34.349 1.00 27.91 371 HIS A CA 1
ATOM 1051 C C . HIS A 1 124 ? 20.534 32.197 32.864 1.00 29.55 371 HIS A C 1
ATOM 1052 O O . HIS A 1 124 ? 19.561 32.381 32.128 1.00 29.19 371 HIS A O 1
ATOM 1059 N N . PRO A 1 125 ? 21.689 31.686 32.407 1.00 32.76 372 PRO A N 1
ATOM 1060 C CA . PRO A 1 125 ? 21.920 31.308 31.009 1.00 33.93 372 PRO A CA 1
ATOM 1061 C C . PRO A 1 125 ? 20.854 30.380 30.423 1.00 34.56 372 PRO A C 1
ATOM 1062 O O . PRO A 1 125 ? 20.534 30.467 29.239 1.00 36.40 372 PRO A O 1
ATOM 1066 N N . ALA A 1 126 ? 20.304 29.495 31.248 1.00 33.02 373 ALA A N 1
ATOM 1067 C CA . ALA A 1 126 ? 19.284 28.559 30.783 1.00 32.19 373 ALA A CA 1
ATOM 1068 C C . ALA A 1 126 ? 17.992 29.272 30.385 1.00 33.63 373 ALA A C 1
ATOM 1069 O O . ALA A 1 126 ? 17.176 28.730 29.634 1.00 31.52 373 ALA A O 1
ATOM 1071 N N . SER A 1 127 ? 17.810 30.487 30.890 1.00 35.73 374 SER A N 1
ATOM 1072 C CA . SER A 1 127 ? 16.613 31.261 30.584 1.00 35.64 374 SER A CA 1
ATOM 1073 C C . SER A 1 127 ? 16.943 32.477 29.734 1.00 35.45 374 SER A C 1
ATOM 1074 O O . SER A 1 127 ? 16.315 32.718 28.698 1.00 35.43 374 SER A O 1
ATOM 1077 N N . GLY A 1 128 ? 17.943 33.232 30.179 1.00 33.90 375 GLY A N 1
ATOM 1078 C CA . GLY A 1 128 ? 18.302 34.455 29.496 1.00 31.84 375 GLY A CA 1
ATOM 1079 C C . GLY A 1 128 ? 17.137 35.360 29.847 1.00 30.95 375 GLY A C 1
ATOM 1080 O O . GLY A 1 128 ? 16.396 35.054 30.784 1.00 28.76 375 GLY A O 1
ATOM 1081 N N . TYR A 1 129 ? 16.958 36.460 29.128 1.00 26.61 376 TYR A N 1
ATOM 1082 C CA . TYR A 1 129 ? 15.831 37.330 29.421 1.00 26.46 376 TYR A CA 1
ATOM 1083 C C . TYR A 1 129 ? 14.594 36.743 28.747 1.00 26.30 376 TYR A C 1
ATOM 1084 O O . TYR A 1 129 ? 14.646 36.333 27.589 1.00 25.78 376 TYR A O 1
ATOM 1093 N N . VAL A 1 130 ? 13.485 36.696 29.477 1.00 22.69 377 VAL A N 1
ATOM 1094 C CA . VAL A 1 130 ? 12.249 36.163 28.928 1.00 23.01 377 VAL A CA 1
ATOM 1095 C C . VAL A 1 130 ? 11.133 37.158 29.179 1.00 22.58 377 VAL A C 1
ATOM 1096 O O . VAL A 1 130 ? 10.950 37.626 30.304 1.00 21.04 377 VAL A O 1
ATOM 1100 N N . GLN A 1 131 ? 10.396 37.490 28.125 1.00 26.43 378 GLN A N 1
ATOM 1101 C CA . GLN A 1 131 ? 9.295 38.433 28.240 1.00 29.45 378 GLN A CA 1
ATOM 1102 C C . GLN A 1 131 ? 8.351 37.892 29.306 1.00 29.22 378 GLN A C 1
ATOM 1103 O O . GLN A 1 131 ? 7.959 36.718 29.275 1.00 27.68 378 GLN A O 1
ATOM 1109 N N . GLY A 1 132 ? 8.002 38.754 30.254 1.00 28.53 379 GLY A N 1
ATOM 1110 C CA . GLY A 1 132 ? 7.144 38.356 31.350 1.00 26.81 379 GLY A CA 1
ATOM 1111 C C . GLY A 1 132 ? 7.863 38.678 32.647 1.00 26.87 379 GLY A C 1
ATOM 1112 O O . GLY A 1 132 ? 7.242 39.076 33.634 1.00 25.41 379 GLY A O 1
ATOM 1113 N N . ILE A 1 133 ? 9.184 38.509 32.646 1.00 22.46 380 ILE A N 1
ATOM 1114 C CA . ILE A 1 133 ? 9.983 38.803 33.832 1.00 22.83 380 ILE A CA 1
ATOM 1115 C C . ILE A 1 133 ? 9.998 40.311 34.062 1.00 21.08 380 ILE A C 1
ATOM 1116 O O . ILE A 1 133 ? 10.142 40.778 35.197 1.00 22.23 380 ILE A O 1
ATOM 1121 N N . ASN A 1 134 ? 9.848 41.072 32.982 1.00 21.71 381 ASN A N 1
ATOM 1122 C CA . ASN A 1 134 ? 9.822 42.531 33.087 1.00 22.41 381 ASN A CA 1
ATOM 1123 C C . ASN A 1 134 ? 8.570 42.958 33.850 1.00 23.13 381 ASN A C 1
ATOM 1124 O O . ASN A 1 134 ? 8.552 44.001 34.501 1.00 23.32 381 ASN A O 1
ATOM 1129 N N . ASP A 1 135 ? 7.522 42.146 33.771 1.00 21.96 382 ASP A N 1
ATOM 1130 C CA . ASP A 1 135 ? 6.297 42.457 34.494 1.00 24.03 382 ASP A CA 1
ATOM 1131 C C . ASP A 1 135 ? 6.454 42.065 35.961 1.00 23.58 382 ASP A C 1
ATOM 1132 O O . ASP A 1 135 ? 6.125 42.842 36.859 1.00 23.00 382 ASP A O 1
ATOM 1137 N N . LEU A 1 136 ? 6.969 40.858 36.194 1.00 20.74 383 LEU A N 1
ATOM 1138 C CA . LEU A 1 136 ? 7.128 40.337 37.553 1.00 20.06 383 LEU A CA 1
ATOM 1139 C C . LEU A 1 136 ? 7.999 41.145 38.491 1.00 19.20 383 LEU A C 1
ATOM 1140 O O . LEU A 1 136 ? 7.806 41.105 39.703 1.00 20.46 383 LEU A O 1
ATOM 1145 N N . VAL A 1 137 ? 8.967 41.868 37.944 1.00 19.79 384 VAL A N 1
ATOM 1146 C CA . VAL A 1 137 ? 9.853 42.664 38.778 1.00 20.79 384 VAL A CA 1
ATOM 1147 C C . VAL A 1 137 ? 9.177 43.928 39.326 1.00 21.47 384 VAL A C 1
ATOM 1148 O O . VAL A 1 137 ? 9.537 44.402 40.406 1.00 19.13 384 VAL A O 1
ATOM 1152 N N . THR A 1 138 ? 8.173 44.444 38.613 1.00 19.29 385 THR A N 1
ATOM 1153 C CA . THR A 1 138 ? 7.536 45.700 39.022 1.00 18.99 385 THR A CA 1
ATOM 1154 C C . THR A 1 138 ? 6.803 45.791 40.364 1.00 18.74 385 THR A C 1
ATOM 1155 O O . THR A 1 138 ? 6.911 46.820 41.047 1.00 19.21 385 THR A O 1
ATOM 1159 N N . PRO A 1 139 ? 6.055 44.745 40.772 1.00 20.22 386 PRO A N 1
ATOM 1160 C CA . PRO A 1 139 ? 5.373 44.855 42.071 1.00 19.91 386 PRO A CA 1
ATOM 1161 C C . PRO A 1 139 ? 6.388 45.003 43.207 1.00 19.54 386 PRO A C 1
ATOM 1162 O O . PRO A 1 139 ? 6.143 45.713 44.187 1.00 18.98 386 PRO A O 1
ATOM 1166 N N . PHE A 1 140 ? 7.525 44.321 43.074 1.00 17.96 387 PHE A N 1
ATOM 1167 C CA . PHE A 1 140 ? 8.592 44.399 44.073 1.00 17.19 387 PHE A CA 1
ATOM 1168 C C . PHE A 1 140 ? 9.205 45.793 44.051 1.00 18.03 387 PHE A C 1
ATOM 1169 O O . PHE A 1 140 ? 9.363 46.426 45.093 1.00 17.51 387 PHE A O 1
ATOM 1177 N N . PHE A 1 141 ? 9.563 46.245 42.849 1.00 15.12 388 PHE A N 1
ATOM 1178 C CA . PHE A 1 141 ? 10.196 47.552 42.665 1.00 15.69 388 PHE A CA 1
ATOM 1179 C C . PHE A 1 141 ? 9.346 48.657 43.258 1.00 16.02 388 PHE A C 1
ATOM 1180 O O . PHE A 1 141 ? 9.822 49.452 44.064 1.00 15.17 388 PHE A O 1
ATOM 1188 N N . GLU A 1 142 ? 8.086 48.694 42.847 1.00 19.27 389 GLU A N 1
ATOM 1189 C CA . GLU A 1 142 ? 7.144 49.708 43.304 1.00 20.22 389 GLU A CA 1
ATOM 1190 C C . GLU A 1 142 ? 6.892 49.657 44.812 1.00 20.38 389 GLU A C 1
ATOM 1191 O O . GLU A 1 142 ? 6.894 50.688 45.477 1.00 20.14 389 GLU A O 1
ATOM 1197 N N . THR A 1 143 ? 6.677 48.462 45.353 1.00 16.49 390 THR A N 1
ATOM 1198 C CA . THR A 1 143 ? 6.445 48.320 46.788 1.00 17.55 390 THR A CA 1
ATOM 1199 C C . THR A 1 143 ? 7.680 48.709 47.609 1.00 15.35 390 THR A C 1
ATOM 1200 O O . THR A 1 143 ? 7.577 49.403 48.628 1.00 16.87 390 THR A O 1
ATOM 1204 N N . PHE A 1 144 ? 8.856 48.274 47.176 1.00 17.82 391 PHE A N 1
ATOM 1205 C CA . PHE A 1 144 ? 10.071 48.618 47.906 1.00 17.47 391 PHE A CA 1
ATOM 1206 C C . PHE A 1 144 ? 10.357 50.117 47.827 1.00 18.33 391 PHE A C 1
ATOM 1207 O O . PHE A 1 144 ? 10.974 50.688 48.724 1.00 17.19 391 PHE A O 1
ATOM 1215 N N . LEU A 1 145 ? 9.898 50.750 46.752 1.00 17.39 392 LEU A N 1
ATOM 1216 C CA . LEU A 1 145 ? 10.080 52.188 46.570 1.00 21.15 392 LEU A CA 1
ATOM 1217 C C . LEU A 1 145 ? 9.319 52.965 47.640 1.00 20.34 392 LEU A C 1
ATOM 1218 O O . LEU A 1 145 ? 9.770 54.019 48.068 1.00 19.59 392 LEU A O 1
ATOM 1223 N N . THR A 1 146 ? 8.164 52.452 48.066 1.00 21.10 393 THR A N 1
ATOM 1224 C CA . THR A 1 146 ? 7.353 53.166 49.051 1.00 20.91 393 THR A CA 1
ATOM 1225 C C . THR A 1 146 ? 8.053 53.384 50.380 1.00 21.66 393 THR A C 1
ATOM 1226 O O . THR A 1 146 ? 7.704 54.297 51.119 1.00 23.45 393 THR A O 1
ATOM 1230 N N . GLU A 1 147 ? 9.039 52.551 50.684 1.00 21.43 394 GLU A N 1
ATOM 1231 C CA . GLU A 1 147 ? 9.770 52.688 51.938 1.00 23.01 394 GLU A CA 1
ATOM 1232 C C . GLU A 1 147 ? 10.585 53.983 51.978 1.00 22.25 394 GLU A C 1
ATOM 1233 O O . GLU A 1 147 ? 10.973 54.438 53.050 1.00 22.48 394 GLU A O 1
ATOM 1239 N N . TYR A 1 148 ? 10.848 54.569 50.813 1.00 21.88 395 TYR A N 1
ATOM 1240 C CA . TYR A 1 148 ? 11.640 55.804 50.733 1.00 23.20 395 TYR A CA 1
ATOM 1241 C C . TYR A 1 148 ? 10.807 57.083 50.705 1.00 24.59 395 TYR A C 1
ATOM 1242 O O . TYR A 1 148 ? 11.353 58.189 50.643 1.00 23.17 395 TYR A O 1
ATOM 1251 N N . LEU A 1 149 ? 9.489 56.926 50.740 1.00 26.30 396 LEU A N 1
ATOM 1252 C CA . LEU A 1 149 ? 8.566 58.055 50.732 1.00 27.54 396 LEU A CA 1
ATOM 1253 C C . LEU A 1 149 ? 7.961 58.210 52.115 1.00 28.31 396 LEU A C 1
ATOM 1254 O O . LEU A 1 149 ? 7.942 57.260 52.898 1.00 26.33 396 LEU A O 1
ATOM 1259 N N . PRO A 1 150 ? 7.470 59.418 52.441 1.00 30.21 397 PRO A N 1
ATOM 1260 C CA . PRO A 1 150 ? 6.853 59.614 53.756 1.00 30.93 397 PRO A CA 1
ATOM 1261 C C . PRO A 1 150 ? 5.616 58.713 53.736 1.00 31.20 397 PRO A C 1
ATOM 1262 O O . PRO A 1 150 ? 4.966 58.581 52.696 1.00 30.41 397 PRO A O 1
ATOM 1266 N N . PRO A 1 151 ? 5.277 58.077 54.868 1.00 29.45 398 PRO A N 1
ATOM 1267 C CA . PRO A 1 151 ? 4.100 57.203 54.889 1.00 29.50 398 PRO A CA 1
ATOM 1268 C C . PRO A 1 151 ? 2.850 57.851 54.291 1.00 28.54 398 PRO A C 1
ATOM 1269 O O . PRO A 1 151 ? 2.049 57.193 53.624 1.00 27.60 398 PRO A O 1
ATOM 1273 N N . SER A 1 152 ? 2.698 59.149 54.524 1.00 29.56 399 SER A N 1
ATOM 1274 C CA . SER A 1 152 ? 1.541 59.882 54.029 1.00 29.91 399 SER A CA 1
ATOM 1275 C C . SER A 1 152 ? 1.532 60.097 52.518 1.00 30.18 399 SER A C 1
ATOM 1276 O O . SER A 1 152 ? 0.556 60.606 51.973 1.00 31.87 399 SER A O 1
ATOM 1279 N N . GLN A 1 153 ? 2.603 59.699 51.837 1.00 23.64 400 GLN A N 1
ATOM 1280 C CA . GLN A 1 153 ? 2.671 59.875 50.387 1.00 24.20 400 GLN A CA 1
ATOM 1281 C C . GLN A 1 153 ? 2.800 58.567 49.607 1.00 24.50 400 GLN A C 1
ATOM 1282 O O . GLN A 1 153 ? 3.030 58.584 48.404 1.00 23.15 400 GLN A O 1
ATOM 1288 N N . ILE A 1 154 ? 2.644 57.437 50.288 1.00 24.00 401 ILE A N 1
ATOM 1289 C CA . ILE A 1 154 ? 2.757 56.137 49.635 1.00 25.04 401 ILE A CA 1
ATOM 1290 C C . ILE A 1 154 ? 1.792 55.963 48.465 1.00 26.13 401 ILE A C 1
ATOM 1291 O O . ILE A 1 154 ? 2.125 55.323 47.471 1.00 24.70 401 ILE A O 1
ATOM 1296 N N . ASP A 1 155 ? 0.604 56.545 48.573 1.00 28.87 402 ASP A N 1
ATOM 1297 C CA . ASP A 1 155 ? -0.387 56.428 47.510 1.00 33.68 402 ASP A CA 1
ATOM 1298 C C . ASP A 1 155 ? 0.027 57.121 46.214 1.00 33.65 402 ASP A C 1
ATOM 1299 O O . ASP A 1 155 ? -0.611 56.939 45.177 1.00 35.41 402 ASP A O 1
ATOM 1304 N N . ASP A 1 156 ? 1.098 57.904 46.261 1.00 28.75 403 ASP A N 1
ATOM 1305 C CA . ASP A 1 156 ? 1.548 58.605 45.063 1.00 29.36 403 ASP A CA 1
ATOM 1306 C C . ASP A 1 156 ? 2.846 58.050 44.490 1.00 25.56 403 ASP A C 1
ATOM 1307 O O . ASP A 1 156 ? 3.535 58.719 43.713 1.00 22.45 403 ASP A O 1
ATOM 1312 N N . VAL A 1 157 ? 3.175 56.819 44.857 1.00 24.47 404 VAL A N 1
ATOM 1313 C CA . VAL A 1 157 ? 4.404 56.206 44.378 1.00 23.38 404 VAL A CA 1
ATOM 1314 C C . VAL A 1 157 ? 4.411 55.997 42.864 1.00 23.40 404 VAL A C 1
ATOM 1315 O O . VAL A 1 157 ? 5.473 55.984 42.241 1.00 24.21 404 VAL A O 1
ATOM 1319 N N . GLU A 1 158 ? 3.236 55.851 42.262 1.00 21.88 405 GLU A N 1
ATOM 1320 C CA . GLU A 1 158 ? 3.177 55.618 40.823 1.00 24.83 405 GLU A CA 1
ATOM 1321 C C . GLU A 1 158 ? 3.305 56.860 39.944 1.00 25.03 405 GLU A C 1
ATOM 1322 O O . GLU A 1 158 ? 3.392 56.744 38.723 1.00 24.78 405 GLU A O 1
ATOM 1328 N N . ILE A 1 159 ? 3.326 58.044 40.548 1.00 28.83 406 ILE A N 1
ATOM 1329 C CA . ILE A 1 159 ? 3.429 59.265 39.754 1.00 31.42 406 ILE A CA 1
ATOM 1330 C C . ILE A 1 159 ? 4.638 60.145 40.063 1.00 32.46 406 ILE A C 1
ATOM 1331 O O . ILE A 1 159 ? 4.795 61.216 39.475 1.00 31.83 406 ILE A O 1
ATOM 1336 N N . LYS A 1 160 ? 5.503 59.697 40.966 1.00 27.81 407 LYS A N 1
ATOM 1337 C CA . LYS A 1 160 ? 6.676 60.486 41.323 1.00 29.54 407 LYS A CA 1
ATOM 1338 C C . LYS A 1 160 ? 7.994 59.859 40.871 1.00 28.55 407 LYS A C 1
ATOM 1339 O O . LYS A 1 160 ? 8.186 58.650 40.984 1.00 25.76 407 LYS A O 1
ATOM 1345 N N . ASP A 1 161 ? 8.894 60.697 40.359 1.00 26.65 408 ASP A N 1
ATOM 1346 C CA . ASP A 1 161 ? 10.206 60.245 39.898 1.00 26.84 408 ASP A CA 1
ATOM 1347 C C . ASP A 1 161 ? 11.091 59.980 41.115 1.00 25.86 408 ASP A C 1
ATOM 1348 O O . ASP A 1 161 ? 11.372 60.897 41.889 1.00 25.65 408 ASP A O 1
ATOM 1353 N N . PRO A 1 162 ? 11.548 58.724 41.297 1.00 27.08 409 PRO A N 1
ATOM 1354 C CA . PRO A 1 162 ? 12.403 58.352 42.430 1.00 27.78 409 PRO A CA 1
ATOM 1355 C C . PRO A 1 162 ? 13.651 59.219 42.583 1.00 29.21 409 PRO A C 1
ATOM 1356 O O . PRO A 1 162 ? 14.154 59.404 43.692 1.00 29.49 409 PRO A O 1
ATOM 1360 N N . SER A 1 163 ? 14.157 59.738 41.469 1.00 31.18 410 SER A N 1
ATOM 1361 C CA . SER A 1 163 ? 15.356 60.568 41.509 1.00 33.42 410 SER A CA 1
ATOM 1362 C C . SER A 1 163 ? 15.097 61.931 42.145 1.00 34.34 410 SER A C 1
ATOM 1363 O O . SER A 1 163 ? 16.029 62.704 42.354 1.00 36.48 410 SER A O 1
ATOM 1366 N N . THR A 1 164 ? 13.835 62.222 42.458 1.00 33.46 411 THR A N 1
ATOM 1367 C CA . THR A 1 164 ? 13.478 63.494 43.079 1.00 32.98 411 THR A CA 1
ATOM 1368 C C . THR A 1 164 ? 13.399 63.379 44.598 1.00 33.38 411 THR A C 1
ATOM 1369 O O . THR A 1 164 ? 13.297 64.390 45.292 1.00 33.69 411 THR A O 1
ATOM 1373 N N . TYR A 1 165 ? 13.442 62.153 45.119 1.00 31.60 412 TYR A N 1
ATOM 1374 C CA . TYR A 1 165 ? 13.390 61.963 46.563 1.00 30.16 412 TYR A CA 1
ATOM 1375 C C . TYR A 1 165 ? 14.366 60.910 47.086 1.00 28.43 412 TYR A C 1
ATOM 1376 O O . TYR A 1 165 ? 14.346 60.564 48.264 1.00 29.07 412 TYR A O 1
ATOM 1393 N N . VAL A 1 167 ? 18.667 59.533 46.685 1.00 27.22 414 VAL A N 1
ATOM 1394 C CA . VAL A 1 167 ? 19.997 59.773 46.144 1.00 28.09 414 VAL A CA 1
ATOM 1395 C C . VAL A 1 167 ? 20.437 58.488 45.444 1.00 30.24 414 VAL A C 1
ATOM 1396 O O . VAL A 1 167 ? 19.872 57.417 45.686 1.00 26.85 414 VAL A O 1
ATOM 1400 N N . ASP A 1 168 ? 21.437 58.597 44.576 1.00 30.43 415 ASP A N 1
ATOM 1401 C CA . ASP A 1 168 ? 21.938 57.452 43.821 1.00 34.06 415 ASP A CA 1
ATOM 1402 C C . ASP A 1 168 ? 22.211 56.189 44.632 1.00 32.40 415 ASP A C 1
ATOM 1403 O O . ASP A 1 168 ? 21.860 55.092 44.196 1.00 31.56 415 ASP A O 1
ATOM 1408 N N . GLU A 1 169 ? 22.841 56.333 45.795 1.00 29.35 416 GLU A N 1
ATOM 1409 C CA . GLU A 1 169 ? 23.150 55.178 46.638 1.00 29.98 416 GLU A CA 1
ATOM 1410 C C . GLU A 1 169 ? 21.896 54.437 47.110 1.00 26.72 416 GLU A C 1
ATOM 1411 O O . GLU A 1 169 ? 21.899 53.210 47.233 1.00 23.17 416 GLU A O 1
ATOM 1417 N N . GLN A 1 170 ? 20.835 55.186 47.385 1.00 27.30 417 GLN A N 1
ATOM 1418 C CA . GLN A 1 170 ? 19.581 54.595 47.837 1.00 26.56 417 GLN A CA 1
ATOM 1419 C C . GLN A 1 170 ? 18.901 53.858 46.683 1.00 25.23 417 GLN A C 1
ATOM 1420 O O . GLN A 1 170 ? 18.336 52.782 46.868 1.00 25.21 417 GLN A O 1
ATOM 1426 N N . ILE A 1 171 ? 18.952 54.445 45.493 1.00 22.13 418 ILE A N 1
ATOM 1427 C CA . ILE A 1 171 ? 18.349 53.816 44.326 1.00 23.62 418 ILE A CA 1
ATOM 1428 C C . ILE A 1 171 ? 19.056 52.487 44.045 1.00 23.10 418 ILE A C 1
ATOM 1429 O O . ILE A 1 171 ? 18.421 51.501 43.660 1.00 20.61 418 ILE A O 1
ATOM 1434 N N . THR A 1 172 ? 20.370 52.453 44.252 1.00 21.91 419 THR A N 1
ATOM 1435 C CA . THR A 1 172 ? 21.119 51.224 44.027 1.00 23.08 419 THR A CA 1
ATOM 1436 C C . THR A 1 172 ? 20.758 50.193 45.099 1.00 21.39 419 THR A C 1
ATOM 1437 O O . THR A 1 172 ? 20.692 48.997 44.811 1.00 20.97 419 THR A O 1
ATOM 1441 N N . ASP A 1 173 ? 20.529 50.651 46.328 1.00 20.17 420 ASP A N 1
ATOM 1442 C CA . ASP A 1 173 ? 20.129 49.743 47.409 1.00 21.23 420 ASP A CA 1
ATOM 1443 C C . ASP A 1 173 ? 18.765 49.144 47.051 1.00 18.92 420 ASP A C 1
ATOM 1444 O O . ASP A 1 173 ? 18.523 47.963 47.263 1.00 21.62 420 ASP A O 1
ATOM 1449 N N . LEU A 1 174 ? 17.876 49.988 46.532 1.00 19.67 421 LEU A N 1
ATOM 1450 C CA . LEU A 1 174 ? 16.535 49.572 46.121 1.00 18.76 421 LEU A CA 1
ATOM 1451 C C . LEU A 1 174 ? 16.651 48.524 45.013 1.00 18.74 421 LEU A C 1
ATOM 1452 O O . LEU A 1 174 ? 15.956 47.502 45.025 1.00 17.07 421 LEU A O 1
ATOM 1457 N N . GLU A 1 175 ? 17.539 48.793 44.056 1.00 18.04 422 GLU A N 1
ATOM 1458 C CA . GLU A 1 175 ? 17.782 47.886 42.940 1.00 17.42 422 GLU A CA 1
ATOM 1459 C C . GLU A 1 175 ? 18.236 46.521 43.441 1.00 17.14 422 GLU A C 1
ATOM 1460 O O . GLU A 1 175 ? 17.775 45.489 42.966 1.00 15.81 422 GLU A O 1
ATOM 1466 N N . ALA A 1 176 ? 19.157 46.529 44.398 1.00 17.59 423 ALA A N 1
ATOM 1467 C CA . ALA A 1 176 ? 19.685 45.291 44.962 1.00 17.19 423 ALA A CA 1
ATOM 1468 C C . ALA A 1 176 ? 18.582 44.475 45.649 1.00 16.47 423 ALA A C 1
ATOM 1469 O O . ALA A 1 176 ? 18.440 43.272 45.404 1.00 17.18 423 ALA A O 1
ATOM 1471 N N . ASP A 1 177 ? 17.801 45.127 46.504 1.00 16.80 424 ASP A N 1
ATOM 1472 C CA . ASP A 1 177 ? 16.725 44.431 47.202 1.00 17.60 424 ASP A CA 1
ATOM 1473 C C . ASP A 1 177 ? 15.733 43.846 46.196 1.00 18.06 424 ASP A C 1
ATOM 1474 O O . ASP A 1 177 ? 15.305 42.704 46.334 1.00 17.54 424 ASP A O 1
ATOM 1479 N N . THR A 1 178 ? 15.373 44.639 45.191 1.00 17.05 425 THR A N 1
ATOM 1480 C CA . THR A 1 178 ?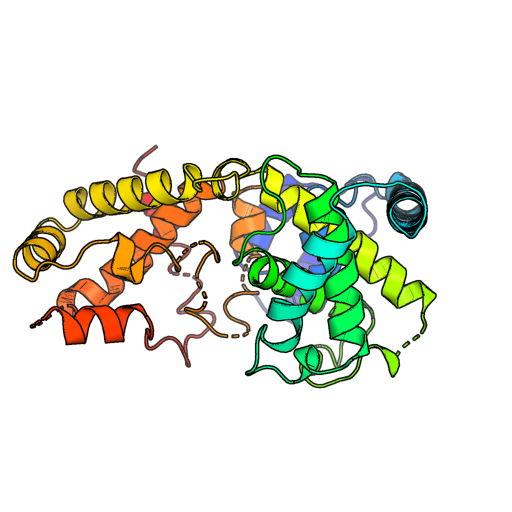 14.434 44.206 44.165 1.00 16.23 425 THR A CA 1
ATOM 1481 C C . THR A 1 178 ? 14.998 42.993 43.427 1.00 17.16 425 THR A C 1
ATOM 1482 O O . THR A 1 178 ? 14.303 41.992 43.220 1.00 17.12 425 THR A O 1
ATOM 1486 N N . PHE A 1 179 ? 16.265 43.086 43.041 1.00 16.61 426 PHE A N 1
ATOM 1487 C CA . PHE A 1 179 ? 16.954 42.005 42.332 1.00 16.43 426 PHE A CA 1
ATOM 1488 C C . PHE A 1 179 ? 16.981 40.685 43.111 1.00 16.47 426 PHE A C 1
ATOM 1489 O O . PHE A 1 179 ? 16.653 39.619 42.571 1.00 16.92 426 PHE A O 1
ATOM 1497 N N . TRP A 1 180 ? 17.395 40.743 44.372 1.00 16.88 427 TRP A N 1
ATOM 1498 C CA . TRP A 1 180 ? 17.465 39.525 45.179 1.00 17.15 427 TRP A CA 1
ATOM 1499 C C . TRP A 1 180 ? 16.084 38.931 45.457 1.00 18.37 427 TRP A C 1
ATOM 1500 O O . TRP A 1 180 ? 15.938 37.710 45.568 1.00 18.34 427 TRP A O 1
ATOM 1511 N N . CYS A 1 181 ? 15.075 39.786 45.591 1.00 17.31 428 CYS A N 1
ATOM 1512 C CA . CYS A 1 181 ? 13.727 39.285 45.836 1.00 17.79 428 CYS A CA 1
ATOM 1513 C C . CYS A 1 181 ? 13.135 38.718 44.553 1.00 18.67 428 CYS A C 1
ATOM 1514 O O . CYS A 1 181 ? 12.427 37.710 44.588 1.00 18.45 428 CYS A O 1
ATOM 1517 N N . LEU A 1 182 ? 13.427 39.352 43.419 1.00 17.15 429 LEU A N 1
ATOM 1518 C CA . LEU A 1 182 ? 12.946 38.840 42.137 1.00 19.02 429 LEU A CA 1
ATOM 1519 C C . LEU A 1 182 ? 13.581 37.467 41.959 1.00 18.98 429 LEU A C 1
ATOM 1520 O O . LEU A 1 182 ? 12.939 36.518 41.504 1.00 18.00 429 LEU A O 1
ATOM 1525 N N . THR A 1 183 ? 14.858 37.373 42.321 1.00 19.23 430 THR A N 1
ATOM 1526 C CA . THR A 1 183 ? 15.588 36.119 42.196 1.00 18.72 430 THR A CA 1
ATOM 1527 C C . THR A 1 183 ? 14.943 35.027 43.048 1.00 19.21 430 THR A C 1
ATOM 1528 O O . THR A 1 183 ? 14.741 33.906 42.577 1.00 19.93 430 THR A O 1
ATOM 1532 N N . LYS A 1 184 ? 14.600 35.359 44.290 1.00 17.18 431 LYS A N 1
ATOM 1533 C CA . LYS A 1 184 ? 13.975 34.390 45.193 1.00 18.91 431 LYS A CA 1
ATOM 1534 C C . LYS A 1 184 ? 12.625 33.932 44.656 1.00 19.38 431 LYS A C 1
ATOM 1535 O O . LYS A 1 184 ? 12.271 32.760 44.774 1.00 19.93 431 LYS A O 1
ATOM 1541 N N . LEU A 1 185 ? 11.871 34.862 44.072 1.00 18.75 432 LEU A N 1
ATOM 1542 C CA . LEU A 1 185 ? 10.558 34.542 43.516 1.00 20.69 432 LEU A CA 1
ATOM 1543 C C . LEU A 1 185 ? 10.686 33.544 42.373 1.00 21.27 432 LEU A C 1
ATOM 1544 O O . LEU A 1 185 ? 10.063 32.483 42.387 1.00 21.76 432 LEU A O 1
ATOM 1549 N N . LEU A 1 186 ? 11.509 33.892 41.391 1.00 20.29 433 LEU A N 1
ATOM 1550 C CA . LEU A 1 186 ? 11.702 33.051 40.223 1.00 21.68 433 LEU A CA 1
ATOM 1551 C C . LEU A 1 186 ? 12.319 31.678 40.518 1.00 22.08 433 LEU A C 1
ATOM 1552 O O . LEU A 1 186 ? 12.135 30.736 39.743 1.00 21.79 433 LEU A O 1
ATOM 1557 N N . GLU A 1 187 ? 13.039 31.551 41.629 1.00 21.11 434 GLU A N 1
ATOM 1558 C CA . GLU A 1 187 ? 13.642 30.265 41.959 1.00 23.55 434 GLU A CA 1
ATOM 1559 C C . GLU A 1 187 ? 12.573 29.247 42.358 1.00 25.34 434 GLU A C 1
ATOM 1560 O O . GLU A 1 187 ? 12.832 28.044 42.382 1.00 26.23 434 GLU A O 1
ATOM 1566 N N . GLN A 1 188 ? 11.367 29.724 42.651 1.00 26.21 435 GLN A N 1
ATOM 1567 C CA . GLN A 1 188 ? 10.279 28.826 43.038 1.00 28.11 435 GLN A CA 1
ATOM 1568 C C . GLN A 1 188 ? 9.552 28.288 41.808 1.00 28.09 435 GLN A C 1
ATOM 1569 O O . GLN A 1 188 ? 8.793 27.320 41.895 1.00 29.05 435 GLN A O 1
ATOM 1575 N N . ILE A 1 189 ? 9.785 28.926 40.666 1.00 22.79 436 ILE A N 1
ATOM 1576 C CA . ILE A 1 189 ? 9.154 28.535 39.407 1.00 23.32 436 ILE A CA 1
ATOM 1577 C C . ILE A 1 189 ? 10.186 28.605 38.284 1.00 22.34 436 ILE A C 1
ATOM 1578 O O . ILE A 1 189 ? 9.911 29.099 37.193 1.00 20.48 436 ILE A O 1
ATOM 1583 N N . THR A 1 190 ? 11.377 28.090 38.562 1.00 25.17 437 THR A N 1
ATOM 1584 C CA . THR A 1 190 ? 12.471 28.127 37.601 1.00 25.72 437 THR A CA 1
ATOM 1585 C C . THR A 1 190 ? 12.128 27.662 36.192 1.00 24.59 437 THR A C 1
ATOM 1586 O O . THR A 1 190 ? 12.392 28.376 35.222 1.00 23.71 437 THR A O 1
ATOM 1590 N N . ASP A 1 191 ? 11.523 26.484 36.070 1.00 21.52 438 ASP A N 1
ATOM 1591 C CA . ASP A 1 191 ? 11.220 25.955 34.745 1.00 24.27 438 ASP A CA 1
ATOM 1592 C C . ASP A 1 191 ? 10.125 26.692 33.986 1.00 21.33 438 ASP A C 1
ATOM 1593 O O . ASP A 1 191 ? 9.856 26.383 32.824 1.00 18.42 438 ASP A O 1
ATOM 1598 N N . ASN A 1 192 ? 9.502 27.680 34.624 1.00 19.17 439 ASN A N 1
ATOM 1599 C CA . ASN A 1 192 ? 8.482 28.468 33.930 1.00 20.12 439 ASN A CA 1
ATOM 1600 C C . ASN A 1 192 ? 9.190 29.362 32.916 1.00 20.88 439 ASN A C 1
ATOM 1601 O O . ASN A 1 192 ? 8.604 29.765 31.905 1.00 20.22 439 ASN A O 1
ATOM 1606 N N . TYR A 1 193 ? 10.459 29.663 33.176 1.00 23.46 440 TYR A N 1
ATOM 1607 C CA . TYR A 1 193 ? 11.188 30.556 32.287 1.00 25.12 440 TYR A CA 1
ATOM 1608 C C . TYR A 1 193 ? 12.394 30.020 31.520 1.00 27.40 440 TYR A C 1
ATOM 1609 O O . TYR A 1 193 ? 13.043 30.772 30.800 1.00 28.66 440 TYR A O 1
ATOM 1618 N N . ILE A 1 194 ? 12.712 28.739 31.653 1.00 23.62 441 ILE A N 1
ATOM 1619 C CA . ILE A 1 194 ? 13.830 28.234 30.872 1.00 24.19 441 ILE A CA 1
ATOM 1620 C C . ILE A 1 194 ? 13.313 28.102 29.441 1.00 24.00 441 ILE A C 1
ATOM 1621 O O . ILE A 1 194 ? 12.103 28.110 29.214 1.00 22.29 441 ILE A O 1
ATOM 1626 N N . HIS A 1 195 ? 14.226 28.004 28.479 1.00 25.17 442 HIS A N 1
ATOM 1627 C CA . HIS A 1 195 ? 13.865 27.898 27.068 1.00 25.68 442 HIS A CA 1
ATOM 1628 C C . HIS A 1 195 ? 12.760 26.875 26.807 1.00 25.42 442 HIS A C 1
ATOM 1629 O O . HIS A 1 195 ? 12.863 25.712 27.200 1.00 23.48 442 HIS A O 1
ATOM 1636 N N . GLY A 1 196 ? 11.703 27.323 26.130 1.00 24.84 443 GLY A N 1
ATOM 1637 C CA . GLY A 1 196 ? 10.573 26.457 25.836 1.00 24.38 443 GLY A CA 1
ATOM 1638 C C . GLY A 1 196 ? 9.502 26.582 26.909 1.00 24.85 443 GLY A C 1
ATOM 1639 O O . GLY A 1 196 ? 8.398 26.051 26.771 1.00 23.19 443 GLY A O 1
ATOM 1640 N N . GLN A 1 197 ? 9.841 27.287 27.986 1.00 23.87 444 GLN A N 1
ATOM 1641 C CA . GLN A 1 197 ? 8.935 27.510 29.109 1.00 22.33 444 GLN A CA 1
ATOM 1642 C C . GLN A 1 197 ? 8.063 26.299 29.425 1.00 23.08 444 GLN A C 1
ATOM 1643 O O . GLN A 1 197 ? 6.833 26.389 29.469 1.00 21.65 444 GLN A O 1
ATOM 1649 N N . PRO A 1 198 ? 8.700 25.141 29.661 1.00 20.84 445 PRO A N 1
ATOM 1650 C CA . PRO A 1 198 ? 7.972 23.912 29.977 1.00 21.31 445 PRO A CA 1
ATOM 1651 C C . PRO A 1 198 ? 7.081 24.076 31.205 1.00 21.02 445 PRO A C 1
ATOM 1652 O O . PRO A 1 198 ? 6.021 23.463 31.296 1.00 20.93 445 PRO A O 1
ATOM 1656 N N . GLY A 1 199 ? 7.510 24.918 32.142 1.00 22.06 446 GLY A N 1
ATOM 1657 C CA . GLY A 1 199 ? 6.727 25.139 33.344 1.00 22.88 446 GLY A CA 1
ATOM 1658 C C . GLY A 1 199 ? 5.380 25.786 33.073 1.00 22.86 446 GLY A C 1
ATOM 1659 O O . GLY A 1 199 ? 4.387 25.451 33.713 1.00 23.07 446 GLY A O 1
ATOM 1660 N N . ILE A 1 200 ? 5.344 26.724 32.134 1.00 23.90 447 ILE A N 1
ATOM 1661 C CA . ILE A 1 200 ? 4.103 27.402 31.789 1.00 23.18 447 ILE A CA 1
ATOM 1662 C C . ILE A 1 200 ? 3.161 26.449 31.057 1.00 23.51 447 ILE A C 1
ATOM 1663 O O . ILE A 1 200 ? 1.958 26.425 31.332 1.00 22.20 447 ILE A O 1
ATOM 1668 N N . LEU A 1 201 ? 3.702 25.671 30.119 1.00 21.32 448 LEU A N 1
ATOM 1669 C CA . LEU A 1 201 ? 2.880 24.720 29.374 1.00 23.00 448 LEU A CA 1
ATOM 1670 C C . LEU A 1 201 ? 2.267 23.700 30.327 1.00 23.83 448 LEU A C 1
ATOM 1671 O O . LEU A 1 201 ? 1.118 23.286 30.153 1.00 24.12 448 LEU A O 1
ATOM 1676 N N . ARG A 1 202 ? 3.029 23.302 31.342 1.00 23.41 449 ARG A N 1
ATOM 1677 C CA . ARG A 1 202 ? 2.540 22.343 32.329 1.00 24.61 449 ARG A CA 1
ATOM 1678 C C . ARG A 1 202 ? 1.434 22.987 33.172 1.00 24.43 449 ARG A C 1
ATOM 1679 O O . ARG A 1 202 ? 0.456 22.336 33.531 1.00 23.60 449 ARG A O 1
ATOM 1687 N N . GLN A 1 203 ? 1.606 24.265 33.495 1.00 21.88 450 GLN A N 1
ATOM 1688 C CA . GLN A 1 203 ? 0.617 25.010 34.280 1.00 23.42 450 GLN A CA 1
ATOM 1689 C C . GLN A 1 203 ? -0.701 25.124 33.516 1.00 22.55 450 GLN A C 1
ATOM 1690 O O . GLN A 1 203 ? -1.783 24.935 34.079 1.00 23.30 450 GLN A O 1
ATOM 1696 N N . VAL A 1 204 ? -0.606 25.450 32.233 1.00 21.76 451 VAL A N 1
ATOM 1697 C CA . VAL A 1 204 ? -1.793 25.592 31.401 1.00 22.57 451 VAL A CA 1
ATOM 1698 C C . VAL A 1 204 ? -2.509 24.246 31.286 1.00 23.75 451 VAL A C 1
ATOM 1699 O O . VAL A 1 204 ? -3.740 24.191 31.314 1.00 24.11 451 VAL A O 1
ATOM 1703 N N . LYS A 1 205 ? -1.743 23.163 31.171 1.00 24.09 452 LYS A N 1
ATOM 1704 C CA . LYS A 1 205 ? -2.337 21.824 31.085 1.00 28.47 452 LYS A CA 1
ATOM 1705 C C . LYS A 1 205 ? -3.045 21.488 32.402 1.00 25.90 452 LYS A C 1
ATOM 1706 O O . LYS A 1 205 ? -4.127 20.892 32.407 1.00 24.56 452 LYS A O 1
ATOM 1712 N N . ASN A 1 206 ? -2.417 21.866 33.514 1.00 24.33 453 ASN A N 1
ATOM 1713 C CA . ASN A 1 206 ? -2.978 21.627 34.840 1.00 23.44 453 ASN A CA 1
ATOM 1714 C C . ASN A 1 206 ? -4.281 22.396 35.024 1.00 22.50 453 ASN A C 1
ATOM 1715 O O . ASN A 1 206 ? -5.226 21.882 35.625 1.00 22.58 453 ASN A O 1
ATOM 1720 N N . LEU A 1 207 ? -4.335 23.622 34.508 1.00 22.92 454 LEU A N 1
ATOM 1721 C CA . LEU A 1 207 ? -5.545 24.438 34.610 1.00 22.78 454 LEU A CA 1
ATOM 1722 C C . LEU A 1 207 ? -6.642 23.805 33.762 1.00 23.83 454 LEU A C 1
ATOM 1723 O O . LEU A 1 207 ? -7.800 23.740 34.167 1.00 23.50 454 LEU A O 1
ATOM 1728 N N . SER A 1 208 ? -6.257 23.335 32.581 1.00 21.94 455 SER A N 1
ATOM 1729 C CA . SER A 1 208 ? -7.182 22.698 31.653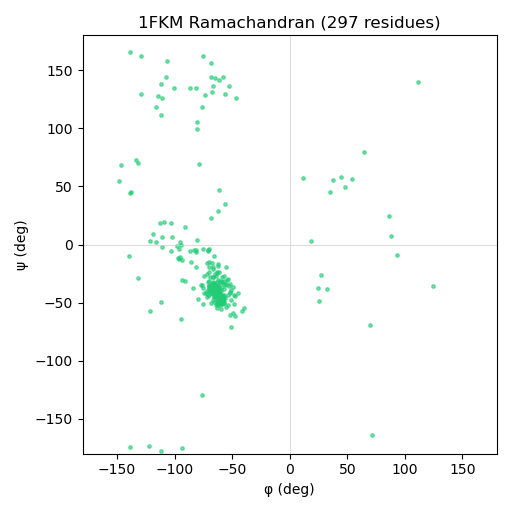 1.00 24.01 455 SER A CA 1
ATOM 1730 C C . SER A 1 208 ? -7.837 21.476 32.298 1.00 24.63 455 SER A C 1
ATOM 1731 O O . SER A 1 208 ? -9.053 21.278 32.197 1.00 24.68 455 SER A O 1
ATOM 1734 N N . GLN A 1 209 ? -7.020 20.658 32.955 1.00 25.00 456 GLN A N 1
ATOM 1735 C CA . GLN A 1 209 ? -7.497 19.445 33.614 1.00 27.43 456 GLN A CA 1
ATOM 1736 C C . GLN A 1 209 ? -8.374 19.766 34.816 1.00 27.36 456 GLN A C 1
ATOM 1737 O O . GLN A 1 209 ? -9.367 19.082 35.076 1.00 28.66 456 GLN A O 1
ATOM 1743 N N . LEU A 1 210 ? -7.997 20.802 35.553 1.00 25.79 457 LEU A N 1
ATOM 1744 C CA . LEU A 1 210 ? -8.750 21.220 36.728 1.00 26.95 457 LEU A CA 1
ATOM 1745 C C . LEU A 1 210 ? -10.158 21.644 36.319 1.00 25.74 457 LEU A C 1
ATOM 1746 O O . LEU A 1 210 ? -11.143 21.214 36.918 1.00 26.64 457 LEU A O 1
ATOM 1751 N N . VAL A 1 211 ? -10.246 22.491 35.298 1.00 24.50 458 VAL A N 1
ATOM 1752 C CA . VAL A 1 211 ? -11.534 22.983 34.825 1.00 25.59 458 VAL A CA 1
ATOM 1753 C C . VAL A 1 211 ? -12.390 21.864 34.248 1.00 26.33 458 VAL A C 1
ATOM 1754 O O . VAL A 1 211 ? -13.613 21.865 34.400 1.00 25.56 458 VAL A O 1
ATOM 1758 N N . LYS A 1 212 ? -11.751 20.905 33.590 1.00 23.72 459 LYS A N 1
ATOM 1759 C CA . LYS A 1 212 ? -12.479 19.780 33.026 1.00 28.14 459 LYS A CA 1
ATOM 1760 C C . LYS A 1 212 ? -13.130 19.026 34.187 1.00 29.71 459 LYS A C 1
ATOM 1761 O O . LYS A 1 212 ? -14.201 18.434 34.041 1.00 27.97 459 LYS A O 1
ATOM 1767 N N . ARG A 1 213 ? -12.471 19.077 35.342 1.00 34.36 460 ARG A N 1
ATOM 1768 C CA . ARG A 1 213 ? -12.933 18.417 36.561 1.00 37.59 460 ARG A CA 1
ATOM 1769 C C . ARG A 1 213 ? -14.098 19.101 37.274 1.00 37.26 460 ARG A C 1
ATOM 1770 O O . ARG A 1 213 ? -15.094 18.455 37.585 1.00 36.80 460 ARG A O 1
ATOM 1778 N N . ILE A 1 214 ? -13.981 20.399 37.539 1.00 35.38 461 ILE A N 1
ATOM 1779 C CA . ILE A 1 214 ? -15.042 21.092 38.268 1.00 36.00 461 ILE A CA 1
ATOM 1780 C C . ILE A 1 214 ? -16.112 21.798 37.443 1.00 34.25 461 ILE A C 1
ATOM 1781 O O . ILE A 1 214 ? -17.147 22.187 37.984 1.00 35.40 461 ILE A O 1
ATOM 1786 N N . ASP A 1 215 ? -15.873 21.980 36.149 1.00 32.40 462 ASP A N 1
ATOM 1787 C CA . ASP A 1 215 ? -16.867 22.621 35.291 1.00 30.36 462 ASP A CA 1
ATOM 1788 C C . ASP A 1 215 ? -16.789 22.016 33.894 1.00 29.52 462 ASP A C 1
ATOM 1789 O O . ASP A 1 215 ? -16.390 22.682 32.935 1.00 26.48 462 ASP A O 1
ATOM 1794 N N . ALA A 1 216 ? -17.176 20.747 33.793 1.00 29.77 463 ALA A N 1
ATOM 1795 C CA . ALA A 1 216 ? -17.147 20.018 32.533 1.00 30.21 463 ALA A CA 1
ATOM 1796 C C . ALA A 1 216 ? -17.932 20.723 31.435 1.00 29.37 463 ALA A C 1
ATOM 1797 O O . ALA A 1 216 ? -17.556 20.668 30.263 1.00 28.99 463 ALA A O 1
ATOM 1799 N N . ASP A 1 217 ? -19.020 21.388 31.811 1.00 29.21 464 ASP A N 1
ATOM 1800 C CA . ASP A 1 217 ? -19.839 22.094 30.837 1.00 29.17 464 ASP A CA 1
ATOM 1801 C C . ASP A 1 217 ? -19.077 23.249 30.189 1.00 28.80 464 ASP A C 1
ATOM 1802 O O . ASP A 1 217 ? -19.177 23.463 28.984 1.00 26.73 464 ASP A O 1
ATOM 1807 N N . LEU A 1 218 ? -18.326 24.003 30.986 1.00 26.64 465 LEU A N 1
ATOM 1808 C CA . LEU A 1 218 ? -17.560 25.110 30.429 1.00 25.88 465 LEU A CA 1
ATOM 1809 C C . LEU A 1 218 ? -16.455 24.532 29.553 1.00 24.83 465 LEU A C 1
ATOM 1810 O O . LEU A 1 218 ? -16.185 25.033 28.461 1.00 24.27 465 LEU A O 1
ATOM 1815 N N . TYR A 1 219 ? -15.827 23.466 30.036 1.00 25.21 466 TYR A N 1
ATOM 1816 C CA . TYR A 1 219 ? -14.759 22.809 29.299 1.00 26.44 466 TYR A CA 1
ATOM 1817 C C . TYR A 1 219 ? -15.276 22.359 27.934 1.00 27.39 466 TYR A C 1
ATOM 1818 O O . TYR A 1 219 ? -14.636 22.591 26.909 1.00 26.54 466 TYR A O 1
ATOM 1827 N N . ASN A 1 220 ? -16.438 21.712 27.930 1.00 24.72 467 ASN A N 1
ATOM 1828 C CA . ASN A 1 220 ? -17.048 21.236 26.692 1.00 26.47 467 ASN A CA 1
ATOM 1829 C C . ASN A 1 220 ? -17.417 22.400 25.773 1.00 26.39 467 ASN A C 1
ATOM 1830 O O . ASN A 1 220 ? -17.317 22.288 24.550 1.00 25.68 467 ASN A O 1
ATOM 1835 N N . HIS A 1 221 ? -17.844 23.518 26.351 1.00 29.42 468 HIS A N 1
ATOM 1836 C CA . HIS A 1 221 ? -18.198 24.678 25.537 1.00 27.91 468 HIS A CA 1
ATOM 1837 C C . HIS A 1 221 ? -16.953 25.182 24.814 1.00 28.38 468 HIS A C 1
ATOM 1838 O O . HIS A 1 221 ? -17.007 25.529 23.635 1.00 28.51 468 HIS A O 1
ATOM 1845 N N . PHE A 1 222 ? -15.832 25.228 25.530 1.00 24.23 469 PHE A N 1
ATOM 1846 C CA . PHE A 1 222 ? -14.575 25.675 24.945 1.00 23.59 469 PHE A CA 1
ATOM 1847 C C . PHE A 1 222 ? -14.214 24.780 23.763 1.00 24.75 469 PHE A C 1
ATOM 1848 O O . PHE A 1 222 ? -13.789 25.261 22.715 1.00 21.73 469 PHE A O 1
ATOM 1856 N N . GLN A 1 223 ? -14.369 23.473 23.940 1.00 26.42 470 GLN A N 1
ATOM 1857 C CA . GLN A 1 223 ? -14.061 22.538 22.865 1.00 31.28 470 GLN A CA 1
ATOM 1858 C C . GLN A 1 223 ? -14.922 22.819 21.640 1.00 30.34 470 GLN A C 1
ATOM 1859 O O . GLN A 1 223 ? -14.417 22.887 20.523 1.00 31.09 470 GLN A O 1
ATOM 1865 N N . ASN A 1 224 ? -16.222 22.990 21.849 1.00 32.28 471 ASN A N 1
ATOM 1866 C CA . ASN A 1 224 ? -17.126 23.259 20.740 1.00 32.79 471 ASN A CA 1
ATOM 1867 C C . ASN A 1 224 ? -16.806 24.572 20.035 1.00 32.52 471 ASN A C 1
ATOM 1868 O O . ASN A 1 224 ? -16.991 24.687 18.823 1.00 30.52 471 ASN A O 1
ATOM 1873 N N . GLU A 1 225 ? -16.317 25.555 20.788 1.00 26.44 472 GLU A N 1
ATOM 1874 C CA . GLU A 1 225 ? -15.980 26.859 20.220 1.00 27.29 472 GLU A CA 1
ATOM 1875 C C . GLU A 1 225 ? -14.498 26.969 19.871 1.00 27.81 472 GLU A C 1
ATOM 1876 O O . GLU A 1 225 ? -14.015 28.045 19.514 1.00 27.70 472 GLU A O 1
ATOM 1882 N N A HIS A 1 226 ? -13.799 25.842 19.967 0.50 27.41 473 HIS A N 1
ATOM 1883 N N B HIS A 1 226 ? -13.784 25.854 19.985 0.50 27.87 473 HIS A N 1
ATOM 1884 C CA A HIS A 1 226 ? -12.364 25.740 19.712 0.50 28.80 473 HIS A CA 1
ATOM 1885 C CA B HIS A 1 226 ? -12.361 25.805 19.668 0.50 30.03 473 HIS A CA 1
ATOM 1886 C C A HIS A 1 226 ? -11.517 26.763 20.474 0.50 27.71 473 HIS A C 1
ATOM 1887 C C B HIS A 1 226 ? -11.521 26.800 20.471 0.50 28.34 473 HIS A C 1
ATOM 1888 O O A HIS A 1 226 ? -10.587 27.360 19.927 0.50 27.06 473 HIS A O 1
ATOM 1889 O O B HIS A 1 226 ? -10.594 27.418 19.943 0.50 27.68 473 HIS A O 1
ATOM 1902 N N . VAL A 1 227 ? -11.848 26.950 21.749 1.00 30.16 474 VAL A N 1
ATOM 1903 C CA . VAL A 1 227 ? -11.107 27.858 22.614 1.00 27.79 474 VAL A CA 1
ATOM 1904 C C . VAL A 1 227 ? -10.045 26.996 23.295 1.00 26.73 474 VAL A C 1
ATOM 1905 O O . VAL A 1 227 ? -10.372 26.030 23.978 1.00 26.38 474 VAL A O 1
ATOM 1909 N N . GLU A 1 228 ? -8.778 27.337 23.093 1.00 25.05 475 GLU A N 1
ATOM 1910 C CA . GLU A 1 228 ? -7.681 26.590 23.699 1.00 25.06 475 GLU A CA 1
ATOM 1911 C C . GLU A 1 228 ? -7.205 27.363 24.924 1.00 22.78 475 GLU A C 1
ATOM 1912 O O . GLU A 1 228 ? -7.029 28.566 24.857 1.00 20.50 475 GLU A O 1
ATOM 1918 N N . PHE A 1 229 ? -6.997 26.679 26.043 1.00 21.33 476 PHE A N 1
ATOM 1919 C CA . PHE A 1 229 ? -6.553 27.378 27.242 1.00 21.94 476 PHE A CA 1
ATOM 1920 C C . PHE A 1 229 ? -5.309 28.234 27.022 1.00 21.58 476 PHE A C 1
ATOM 1921 O O . PHE A 1 229 ? -5.190 29.314 27.589 1.00 21.80 476 PHE A O 1
ATOM 1929 N N . ILE A 1 230 ? -4.393 27.766 26.183 1.00 23.01 477 ILE A N 1
ATOM 1930 C CA . ILE A 1 230 ? -3.174 28.522 25.917 1.00 24.61 477 ILE A CA 1
ATOM 1931 C C . ILE A 1 230 ? -3.472 29.920 25.354 1.00 24.83 477 ILE A C 1
ATOM 1932 O O . ILE A 1 230 ? -2.737 30.873 25.619 1.00 23.76 477 ILE A O 1
ATOM 1937 N N . GLN A 1 231 ? -4.558 30.050 24.597 1.00 26.49 478 GLN A N 1
ATOM 1938 C CA . GLN A 1 231 ? -4.899 31.335 23.988 1.00 27.93 478 GLN A CA 1
ATOM 1939 C C . GLN A 1 231 ? -5.194 32.476 24.956 1.00 28.56 478 GLN A C 1
ATOM 1940 O O . GLN A 1 231 ? -5.169 33.644 24.568 1.00 30.40 478 GLN A O 1
ATOM 1946 N N . PHE A 1 232 ? -5.481 32.157 26.213 1.00 25.77 479 PHE A N 1
ATOM 1947 C CA . PHE A 1 232 ? -5.728 33.211 27.183 1.00 24.80 479 PHE A CA 1
ATOM 1948 C C . PHE A 1 232 ? -4.943 32.981 28.471 1.00 23.87 479 PHE A C 1
ATOM 1949 O O . PHE A 1 232 ? -4.549 33.931 29.144 1.00 26.45 479 PHE A O 1
ATOM 1957 N N . ALA A 1 233 ? -4.682 31.718 28.787 1.00 20.47 480 ALA A N 1
ATOM 1958 C CA . ALA A 1 233 ? -3.983 31.361 30.015 1.00 20.70 480 ALA A CA 1
ATOM 1959 C C . ALA A 1 233 ? -2.463 31.479 29.987 1.00 21.85 480 ALA A C 1
ATOM 1960 O O . ALA A 1 233 ? -1.829 31.527 31.044 1.00 20.47 480 ALA A O 1
ATOM 1962 N N . PHE A 1 234 ? -1.858 31.511 28.805 1.00 23.07 481 PHE A N 1
ATOM 1963 C CA . PHE A 1 234 ? -0.407 31.632 28.798 1.00 25.02 481 PHE A CA 1
ATOM 1964 C C . PHE A 1 234 ? -0.016 32.920 29.518 1.00 24.52 481 PHE A C 1
ATOM 1965 O O . PHE A 1 234 ? 0.880 32.925 30.360 1.00 24.02 481 PHE A O 1
ATOM 1973 N N A ARG A 1 235 ? -0.696 34.013 29.191 0.50 22.32 482 ARG A N 1
ATOM 1974 N N B ARG A 1 235 ? -0.694 34.013 29.186 0.50 24.33 482 ARG A N 1
ATOM 1975 C CA A ARG A 1 235 ? -0.387 35.292 29.814 0.50 22.05 482 ARG A CA 1
ATOM 1976 C CA B ARG A 1 235 ? -0.398 35.293 29.816 0.50 25.15 482 ARG A CA 1
ATOM 1977 C C A ARG A 1 235 ? -0.699 35.254 31.309 0.50 21.44 482 ARG A C 1
ATOM 1978 C C B ARG A 1 235 ? -0.689 35.237 31.311 0.50 23.86 482 ARG A C 1
ATOM 1979 O O A ARG A 1 235 ? 0.036 35.825 32.115 0.50 19.98 482 ARG A O 1
ATOM 1980 O O B ARG A 1 235 ? 0.069 35.774 32.119 0.50 22.70 482 ARG A O 1
ATOM 1995 N N . TRP A 1 236 ?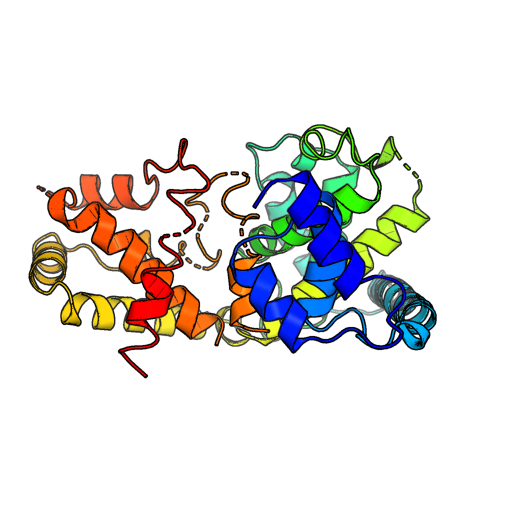 -1.787 34.582 31.679 1.00 23.01 483 TRP A N 1
ATOM 1996 C CA . TRP A 1 236 ? -2.166 34.466 33.087 1.00 22.80 483 TRP A CA 1
ATOM 1997 C C . TRP A 1 236 ? -1.026 33.807 33.863 1.00 22.76 483 TRP A C 1
ATOM 1998 O O . TRP A 1 236 ? -0.663 34.238 34.956 1.00 22.60 483 TRP A O 1
ATOM 2017 N N . ASN A 1 238 ? 2.297 33.221 32.662 1.00 20.22 485 ASN A N 1
ATOM 2018 C CA . ASN A 1 238 ? 3.565 33.898 32.421 1.00 21.71 485 ASN A CA 1
ATOM 2019 C C . ASN A 1 238 ? 3.789 35.144 33.281 1.00 23.76 485 ASN A C 1
ATOM 2020 O O . ASN A 1 238 ? 4.907 35.393 33.731 1.00 22.41 485 ASN A O 1
ATOM 2025 N N . CYS A 1 239 ? 2.730 35.915 33.519 1.00 24.53 486 CYS A N 1
ATOM 2026 C CA . CYS A 1 239 ? 2.849 37.139 34.315 1.00 26.01 486 CYS A CA 1
ATOM 2027 C C . CYS A 1 239 ? 2.108 37.052 35.651 1.00 24.71 486 CYS A C 1
ATOM 2028 O O . CYS A 1 239 ? 1.836 38.071 36.279 1.00 22.72 486 CYS A O 1
ATOM 2031 N N . LEU A 1 240 ? 1.795 35.834 36.084 1.00 25.23 487 LEU A N 1
ATOM 2032 C CA . LEU A 1 240 ? 1.074 35.619 37.334 1.00 25.90 487 LEU A CA 1
ATOM 2033 C C . LEU A 1 240 ? -0.167 36.515 37.471 1.00 25.69 487 LEU A C 1
ATOM 2034 O O . LEU A 1 240 ? -0.362 37.175 38.497 1.00 26.52 487 LEU A O 1
ATOM 2039 N N . LEU A 1 241 ? -0.996 36.529 36.429 1.00 21.66 488 LEU A N 1
ATOM 2040 C CA . LEU A 1 241 ? -2.239 37.309 36.406 1.00 21.85 488 LEU A CA 1
ATOM 2041 C C . LEU A 1 241 ? -2.101 38.827 36.470 1.00 22.01 488 LEU A C 1
ATOM 2042 O O . LEU A 1 241 ? -3.103 39.546 36.477 1.00 20.22 488 LEU A O 1
ATOM 2055 N N . ARG A 1 243 ? -1.367 41.005 34.256 1.00 28.12 490 ARG A N 1
ATOM 2056 C CA . ARG A 1 243 ? -1.946 41.704 33.121 1.00 31.61 490 ARG A CA 1
ATOM 2057 C C . ARG A 1 243 ? -3.469 41.657 33.115 1.00 30.78 490 ARG A C 1
ATOM 2058 O O . ARG A 1 243 ? -4.102 42.174 32.196 1.00 31.27 490 ARG A O 1
ATOM 2066 N N . GLU A 1 244 ? -4.051 41.054 34.148 1.00 28.79 491 GLU A N 1
ATOM 2067 C CA . GLU A 1 244 ? -5.503 40.931 34.242 1.00 28.25 491 GLU A CA 1
ATOM 2068 C C . GLU A 1 244 ? -6.104 41.781 35.359 1.00 26.68 491 GLU A C 1
ATOM 2069 O O . GLU A 1 244 ? -7.322 41.790 35.542 1.00 26.22 491 GLU A O 1
ATOM 2075 N N . PHE A 1 245 ? -5.254 42.476 36.111 1.00 23.30 492 PHE A N 1
ATOM 2076 C CA . PHE A 1 245 ? -5.716 43.302 37.226 1.00 22.67 492 PHE A CA 1
ATOM 2077 C C . PHE A 1 245 ? -4.979 44.631 37.301 1.00 23.57 492 PHE A C 1
ATOM 2078 O O . PHE A 1 245 ? -3.939 44.810 36.668 1.00 23.45 492 PHE A O 1
ATOM 2086 N N . GLN A 1 246 ? -5.528 45.554 38.090 1.00 23.47 493 GLN A N 1
ATOM 2087 C CA . GLN A 1 246 ? -4.905 46.853 38.310 1.00 25.39 493 GLN A CA 1
ATOM 2088 C C . GLN A 1 246 ? -3.749 46.578 39.278 1.00 23.53 493 GLN A C 1
ATOM 2089 O O . GLN A 1 246 ? -3.821 45.638 40.065 1.00 20.86 493 GLN A O 1
ATOM 2103 N N . GLY A 1 248 ? -2.854 47.945 42.038 1.00 23.52 495 GLY A N 1
ATOM 2104 C CA . GLY A 1 248 ? -3.240 47.922 43.439 1.00 23.13 495 GLY A CA 1
ATOM 2105 C C . GLY A 1 248 ? -3.766 46.550 43.820 1.00 23.96 495 GLY A C 1
ATOM 2106 O O . GLY A 1 248 ? -3.510 46.039 44.917 1.00 24.08 495 GLY A O 1
ATOM 2107 N N . THR A 1 249 ? -4.506 45.936 42.905 1.00 20.38 496 THR A N 1
ATOM 2108 C CA . THR A 1 249 ? -5.055 44.610 43.158 1.00 19.35 496 THR A CA 1
ATOM 2109 C C . THR A 1 249 ? -3.934 43.580 43.155 1.00 17.84 496 THR A C 1
ATOM 2110 O O . THR A 1 249 ? -3.932 42.651 43.963 1.00 19.32 496 THR A O 1
ATOM 2114 N N . VAL A 1 250 ? -2.984 43.744 42.242 1.00 18.44 497 VAL A N 1
ATOM 2115 C CA . VAL A 1 250 ? -1.854 42.820 42.152 1.00 18.91 497 VAL A CA 1
ATOM 2116 C C . VAL A 1 250 ? -1.047 42.855 43.456 1.00 17.87 497 VAL A C 1
ATOM 2117 O O . VAL A 1 250 ? -0.702 41.812 44.008 1.00 18.60 497 VAL A O 1
ATOM 2121 N N . ILE A 1 251 ? -0.760 44.059 43.948 1.00 19.71 498 ILE A N 1
ATOM 2122 C CA . ILE A 1 251 ? -0.006 44.215 45.190 1.00 19.49 498 ILE A CA 1
ATOM 2123 C C . ILE A 1 251 ? -0.689 43.487 46.345 1.00 18.89 498 ILE A C 1
ATOM 2124 O O . ILE A 1 251 ? -0.047 42.749 47.096 1.00 17.08 498 ILE A O 1
ATOM 2129 N N . ARG A 1 252 ? -1.994 43.688 46.482 1.00 17.03 499 ARG A N 1
ATOM 2130 C CA . ARG A 1 252 ? -2.750 43.037 47.545 1.00 16.89 499 ARG A CA 1
ATOM 2131 C C . ARG A 1 252 ? -2.710 41.520 47.395 1.00 17.73 499 ARG A C 1
ATOM 2132 O O . ARG A 1 252 ? -2.565 40.796 48.378 1.00 17.86 499 ARG A O 1
ATOM 2148 N N . TRP A 1 254 ? -0.379 39.745 46.085 1.00 18.69 501 TRP A N 1
ATOM 2149 C CA . TRP A 1 254 ? 0.946 39.266 46.473 1.00 18.82 501 TRP A CA 1
ATOM 2150 C C . TRP A 1 254 ? 1.142 39.112 47.980 1.00 17.54 501 TRP A C 1
ATOM 2151 O O . TRP A 1 254 ? 1.960 38.299 48.407 1.00 18.81 501 TRP A O 1
ATOM 2162 N N . ASP A 1 255 ? 0.402 39.869 48.789 1.00 18.78 502 ASP A N 1
ATOM 2163 C CA . ASP A 1 255 ? 0.516 39.718 50.246 1.00 18.57 502 ASP A CA 1
ATOM 2164 C C . ASP A 1 255 ? 0.165 38.261 50.549 1.00 17.96 502 ASP A C 1
ATOM 2165 O O . ASP A 1 255 ? 0.824 37.589 51.351 1.00 17.88 502 ASP A O 1
ATOM 2170 N N . THR A 1 256 ? -0.900 37.790 49.908 1.00 17.91 503 THR A N 1
ATOM 2171 C CA . THR A 1 256 ? -1.372 36.429 50.111 1.00 17.61 503 THR A CA 1
ATOM 2172 C C . THR A 1 256 ? -0.490 35.389 49.433 1.00 18.04 503 THR A C 1
ATOM 2173 O O . THR A 1 256 ? -0.212 34.341 50.020 1.00 19.30 503 THR A O 1
ATOM 2177 N N . TYR A 1 257 ? -0.050 35.662 48.205 1.00 17.21 504 TYR A N 1
ATOM 2178 C CA . TYR A 1 257 ? 0.827 34.720 47.526 1.00 18.50 504 TYR A CA 1
ATOM 2179 C C . TYR A 1 257 ? 2.098 34.500 48.344 1.00 19.18 504 TYR A C 1
ATOM 2180 O O . TYR A 1 257 ? 2.525 33.365 48.535 1.00 19.26 504 TYR A O 1
ATOM 2189 N N . LEU A 1 258 ? 2.698 35.586 48.829 1.00 19.49 505 LEU A N 1
ATOM 2190 C CA . LEU A 1 258 ? 3.927 35.476 49.615 1.00 20.46 505 LEU A CA 1
ATOM 2191 C C . LEU A 1 258 ? 3.695 34.800 50.969 1.00 21.39 505 LEU A C 1
ATOM 2192 O O . LEU A 1 258 ? 4.567 34.092 51.471 1.00 21.80 505 LEU A O 1
ATOM 2197 N N . SER A 1 259 ? 2.524 35.022 51.562 1.00 19.95 506 SER A N 1
ATOM 2198 C CA . SER A 1 259 ? 2.204 34.409 52.852 1.00 22.10 506 SER A CA 1
ATOM 2199 C C . SER A 1 259 ? 1.934 32.919 52.673 1.00 24.14 506 SER A C 1
ATOM 2200 O O . SER A 1 259 ? 2.372 32.098 53.478 1.00 24.67 506 SER A O 1
ATOM 2203 N N . GLU A 1 260 ? 1.205 32.583 51.614 1.00 22.14 507 GLU A N 1
ATOM 2204 C CA . GLU A 1 260 ? 0.841 31.194 51.319 1.00 25.18 507 GLU A CA 1
ATOM 2205 C C . GLU A 1 260 ? 2.027 30.325 50.913 1.00 26.49 507 GLU A C 1
ATOM 2206 O O . GLU A 1 260 ? 2.104 29.158 51.291 1.00 26.42 507 GLU A O 1
ATOM 2212 N N . THR A 1 261 ? 2.956 30.894 50.153 1.00 27.05 508 THR A N 1
ATOM 2213 C CA . THR A 1 261 ? 4.113 30.142 49.690 1.00 31.62 508 THR A CA 1
ATOM 2214 C C . THR A 1 261 ? 5.347 30.321 50.566 1.00 34.55 508 THR A C 1
ATOM 2215 O O . THR A 1 261 ? 6.377 29.689 50.331 1.00 37.55 508 THR A O 1
ATOM 2219 N N . SER A 1 262 ? 5.244 31.175 51.577 1.00 39.71 509 SER A N 1
ATOM 2220 C CA . SER A 1 262 ? 6.369 31.422 52.473 1.00 41.65 509 SER A CA 1
ATOM 2221 C C . SER A 1 262 ? 6.867 30.126 53.102 1.00 43.04 509 SER A C 1
ATOM 2222 O O . SER A 1 262 ? 6.076 29.315 53.582 1.00 42.98 509 SER A O 1
ATOM 2225 N N . SER A 1 323 ? 5.241 25.850 46.198 1.00 38.82 570 SER A N 1
ATOM 2226 C CA . SER A 1 323 ? 3.795 25.795 46.049 1.00 34.46 570 SER A CA 1
ATOM 2227 C C . SER A 1 323 ? 3.238 27.000 45.290 1.00 32.64 570 SER A C 1
ATOM 2228 O O . SER A 1 323 ? 2.021 27.161 45.188 1.00 31.68 570 SER A O 1
ATOM 2231 N N . LEU A 1 324 ? 4.121 27.839 44.747 1.00 23.97 571 LEU A N 1
ATOM 2232 C CA . LEU A 1 324 ? 3.662 29.007 44.002 1.00 24.20 571 LEU A CA 1
ATOM 2233 C C . LEU A 1 324 ? 2.848 28.590 42.782 1.00 22.53 571 LEU A C 1
ATOM 2234 O O . LEU A 1 324 ? 1.721 29.058 42.592 1.00 20.64 571 LEU A O 1
ATOM 2239 N N . ASN A 1 325 ? 3.409 27.708 41.959 1.00 20.97 572 ASN A N 1
ATOM 2240 C CA . ASN A 1 325 ? 2.704 27.238 40.765 1.00 23.30 572 ASN A CA 1
ATOM 2241 C C . ASN A 1 325 ? 1.358 26.595 41.110 1.00 23.05 572 ASN A C 1
ATOM 2242 O O . ASN A 1 325 ? 0.344 26.853 40.457 1.00 21.76 572 ASN A O 1
ATOM 2247 N N . GLU A 1 326 ? 1.357 25.753 42.135 1.00 24.50 573 GLU A N 1
ATOM 2248 C CA . GLU A 1 326 ? 0.143 25.070 42.567 1.00 25.89 573 GLU A CA 1
ATOM 2249 C C . GLU A 1 326 ? -0.938 26.062 42.980 1.00 22.61 573 GLU A C 1
ATOM 2250 O O . GLU A 1 326 ? -2.046 26.031 42.452 1.00 22.44 573 GLU A O 1
ATOM 2256 N N . PHE A 1 327 ? -0.619 26.947 43.917 1.00 22.36 574 PHE A N 1
ATOM 2257 C CA . PHE A 1 327 ? -1.602 27.921 44.369 1.00 21.43 574 PHE A CA 1
ATOM 2258 C C . PHE A 1 327 ? -2.095 28.801 43.220 1.00 20.81 574 PHE A C 1
ATOM 2259 O O . PHE A 1 327 ? -3.284 29.115 43.133 1.00 19.47 574 PHE A O 1
ATOM 2267 N N . HIS A 1 328 ? -1.185 29.194 42.332 1.00 18.48 575 HIS A N 1
ATOM 2268 C CA . HIS A 1 328 ? -1.562 30.047 41.215 1.00 19.05 575 HIS A CA 1
ATOM 2269 C C . HIS A 1 328 ? -2.562 29.371 40.289 1.00 17.28 575 HIS A C 1
ATOM 2270 O O . HIS A 1 328 ? -3.469 30.021 39.770 1.00 17.74 575 HIS A O 1
ATOM 2277 N N . VAL A 1 329 ? -2.397 28.070 40.077 1.00 19.85 576 VAL A N 1
ATOM 2278 C CA . VAL A 1 329 ? -3.312 27.333 39.210 1.00 19.62 576 VAL A CA 1
ATOM 2279 C C . VAL A 1 329 ? -4.727 27.367 39.785 1.00 20.52 576 VAL A C 1
ATOM 2280 O O . VAL A 1 329 ? -5.694 27.506 39.045 1.00 19.01 576 VAL A O 1
ATOM 2284 N N . PHE A 1 330 ? -4.853 27.242 41.103 1.00 19.90 577 PHE A N 1
ATOM 2285 C CA . PHE A 1 330 ? -6.177 27.288 41.713 1.00 19.13 577 PHE A CA 1
ATOM 2286 C C . PHE A 1 330 ? -6.790 28.682 41.658 1.00 19.44 577 PHE A C 1
ATOM 2287 O O . PHE A 1 330 ? -8.006 28.821 41.495 1.00 20.96 577 PHE A O 1
ATOM 2295 N N . VAL A 1 331 ? -5.958 29.714 41.793 1.00 16.12 578 VAL A N 1
ATOM 2296 C CA . VAL A 1 331 ? -6.448 31.086 41.705 1.00 17.36 578 VAL A CA 1
ATOM 2297 C C . VAL A 1 331 ? -6.959 31.310 40.275 1.00 17.84 578 VAL A C 1
ATOM 2298 O O . VAL A 1 331 ? -8.000 31.937 40.068 1.00 17.21 578 VAL A O 1
ATOM 2302 N N . CYS A 1 332 ? -6.224 30.799 39.289 1.00 17.74 579 CYS A N 1
ATOM 2303 C CA . CYS A 1 332 ? -6.632 30.950 37.894 1.00 19.59 579 CYS A CA 1
ATOM 2304 C C . CYS A 1 332 ? -7.934 30.209 37.618 1.00 20.40 579 CYS A C 1
ATOM 2305 O O . CYS A 1 332 ? -8.781 30.693 36.871 1.00 20.23 579 CYS A O 1
ATOM 2308 N N . ALA A 1 333 ? -8.091 29.035 38.217 1.00 20.37 580 ALA A N 1
ATOM 2309 C CA . ALA A 1 333 ? -9.311 28.255 38.026 1.00 21.06 580 ALA A CA 1
ATOM 2310 C C . ALA A 1 333 ? -10.508 28.987 38.643 1.00 22.20 580 ALA A C 1
ATOM 2311 O O . ALA A 1 333 ? -11.566 29.094 38.021 1.00 21.73 580 ALA A O 1
ATOM 2313 N N . ALA A 1 334 ? -10.340 29.497 39.860 1.00 21.84 581 ALA A N 1
ATOM 2314 C CA . ALA A 1 334 ? -11.422 30.213 40.533 1.00 21.66 581 ALA A CA 1
ATOM 2315 C C . ALA A 1 334 ? -11.770 31.499 39.785 1.00 21.58 581 ALA A C 1
ATOM 2316 O O . ALA A 1 334 ? -12.939 31.887 39.707 1.00 22.05 581 ALA A O 1
ATOM 2318 N N . PHE A 1 335 ? -10.750 32.153 39.232 1.00 20.68 582 PHE A N 1
ATOM 2319 C CA . PHE A 1 335 ? -10.927 33.391 38.476 1.00 21.49 582 PHE A CA 1
ATOM 2320 C C . PHE A 1 335 ? -11.777 33.098 37.241 1.00 23.09 582 PHE A C 1
ATOM 2321 O O . PHE A 1 335 ? -12.782 33.771 36.986 1.00 25.27 582 PHE A O 1
ATOM 2329 N N . LEU A 1 336 ? -11.366 32.083 36.485 1.00 21.68 583 LEU A N 1
ATOM 2330 C CA . LEU A 1 336 ? -12.078 31.685 35.277 1.00 22.79 583 LEU A CA 1
ATOM 2331 C C . LEU A 1 336 ? -13.513 31.265 35.568 1.00 24.89 583 LEU A C 1
ATOM 2332 O O . LEU A 1 336 ? -14.443 31.735 34.916 1.00 25.21 583 LEU A O 1
ATOM 2337 N N . ILE A 1 337 ? -13.684 30.372 36.540 1.00 25.05 584 ILE A N 1
ATOM 2338 C CA . ILE A 1 337 ? -15.007 29.866 36.890 1.00 27.54 584 ILE A CA 1
ATOM 2339 C C . ILE A 1 337 ? -15.977 30.978 37.272 1.00 27.95 584 ILE A C 1
ATOM 2340 O O . ILE A 1 337 ? -17.189 30.836 37.109 1.00 27.54 584 ILE A O 1
ATOM 2345 N N . LYS A 1 338 ? -15.448 32.087 37.773 1.00 28.58 585 LYS A N 1
ATOM 2346 C CA . LYS A 1 338 ? -16.298 33.203 38.156 1.00 32.02 585 LYS A CA 1
ATOM 2347 C C . LYS A 1 338 ? -17.068 33.724 36.941 1.00 31.98 585 LYS A C 1
ATOM 2348 O O . LYS A 1 338 ? -18.194 34.210 37.072 1.00 31.73 585 LYS A O 1
ATOM 2354 N N . TRP A 1 339 ? -16.457 33.614 35.764 1.00 28.66 586 TRP A N 1
ATOM 2355 C CA . TRP A 1 339 ? -17.074 34.083 34.525 1.00 29.10 586 TRP A CA 1
ATOM 2356 C C . TRP A 1 339 ? -17.796 32.964 33.770 1.00 29.06 586 TRP A C 1
ATOM 2357 O O . TRP A 1 339 ? -18.337 33.189 32.688 1.00 27.60 586 TRP A O 1
ATOM 2368 N N . SER A 1 340 ? -17.810 31.768 34.346 1.00 27.69 587 SER A N 1
ATOM 2369 C CA . SER A 1 340 ? -18.430 30.605 33.711 1.00 30.37 587 SER A CA 1
ATOM 2370 C C . SER A 1 340 ? -19.774 30.843 33.008 1.00 31.49 587 SER A C 1
ATOM 2371 O O . SER A 1 340 ? -19.912 30.555 31.820 1.00 29.61 587 SER A O 1
ATOM 2374 N N . ASP A 1 341 ? -20.764 31.353 33.734 1.00 35.56 588 ASP A N 1
ATOM 2375 C CA . ASP A 1 341 ? -22.077 31.595 33.137 1.00 37.48 588 ASP A CA 1
ATOM 2376 C C . ASP A 1 341 ? -21.993 32.521 31.926 1.00 36.48 588 ASP A C 1
ATOM 2377 O O . ASP A 1 341 ? -22.617 32.266 30.892 1.00 36.22 588 ASP A O 1
ATOM 2382 N N . GLN A 1 342 ? -21.222 33.595 32.055 1.00 33.24 589 GLN A N 1
ATOM 2383 C CA . GLN A 1 342 ? -21.055 34.549 30.960 1.00 32.02 589 GLN A CA 1
ATOM 2384 C C . GLN A 1 342 ? -20.351 33.917 29.757 1.00 30.07 589 GLN A C 1
ATOM 2385 O O . GLN A 1 342 ? -20.748 34.132 28.616 1.00 27.64 589 GLN A O 1
ATOM 2391 N N . LEU A 1 343 ? -19.302 33.144 30.020 1.00 25.47 590 LEU A N 1
ATOM 2392 C CA . LEU A 1 343 ? -18.532 32.499 28.956 1.00 26.73 590 LEU A CA 1
ATOM 2393 C C . LEU A 1 343 ? -19.370 31.523 28.132 1.00 26.01 590 LEU A C 1
ATOM 2394 O O . LEU A 1 343 ? -19.157 31.384 26.927 1.00 24.02 590 LEU A O 1
ATOM 2407 N N . GLU A 1 345 ? -22.084 31.810 26.908 1.00 31.64 592 GLU A N 1
ATOM 2408 C CA . GLU A 1 345 ? -22.839 32.467 25.842 1.00 33.41 592 GLU A CA 1
ATOM 2409 C C . GLU A 1 345 ? -21.952 33.144 24.800 1.00 32.64 592 GLU A C 1
ATOM 2410 O O . GLU A 1 345 ? -22.444 33.897 23.960 1.00 33.98 592 GLU A O 1
ATOM 2424 N N . ASP A 1 347 ? -18.713 33.019 21.757 1.00 27.44 594 ASP A N 1
ATOM 2425 C CA . ASP A 1 347 ? -18.038 32.191 20.765 1.00 28.52 594 ASP A CA 1
ATOM 2426 C C . ASP A 1 347 ? -16.540 32.470 20.879 1.00 29.36 594 ASP A C 1
ATOM 2427 O O . ASP A 1 347 ? -16.112 33.198 21.779 1.00 26.63 594 ASP A O 1
ATOM 2432 N N . PHE A 1 348 ? -15.744 31.902 19.979 1.00 28.13 595 PHE A N 1
ATOM 2433 C CA . PHE A 1 348 ? -14.299 32.085 20.042 1.00 30.15 595 PHE A CA 1
ATOM 2434 C C . PHE A 1 348 ? -13.807 33.522 20.227 1.00 31.46 595 PHE A C 1
ATOM 2435 O O . PHE A 1 348 ? -13.139 33.828 21.212 1.00 30.20 595 PHE A O 1
ATOM 2443 N N . GLN A 1 349 ? -14.122 34.396 19.274 1.00 31.99 596 GLN A N 1
ATOM 2444 C CA . GLN A 1 349 ? -13.675 35.783 19.344 1.00 34.79 596 GLN A CA 1
ATOM 2445 C C . GLN A 1 349 ? -14.118 36.511 20.609 1.00 33.40 596 GLN A C 1
ATOM 2446 O O . GLN A 1 349 ? -13.333 37.236 21.217 1.00 32.78 596 GLN A O 1
ATOM 2452 N N . GLU A 1 350 ? -15.374 36.324 21.000 1.00 30.01 597 GLU A N 1
ATOM 2453 C CA . GLU A 1 350 ? -15.892 36.988 22.189 1.00 29.81 597 GLU A CA 1
ATOM 2454 C C . GLU A 1 350 ? -15.173 36.502 23.442 1.00 28.34 597 GLU A C 1
ATOM 2455 O O . GLU A 1 350 ? -14.842 37.297 24.322 1.00 26.07 597 GLU A O 1
ATOM 2461 N N . THR A 1 351 ? -14.926 35.197 23.502 1.00 26.76 598 THR A N 1
ATOM 2462 C CA . THR A 1 351 ? -14.254 34.575 24.637 1.00 26.46 598 THR A CA 1
ATOM 2463 C C . THR A 1 351 ? -12.818 35.069 24.810 1.00 27.03 598 THR A C 1
ATOM 2464 O O . THR A 1 351 ? -12.435 35.508 25.898 1.00 24.74 598 THR A O 1
ATOM 2468 N N . ILE A 1 352 ? -12.027 35.004 23.743 1.00 28.56 599 ILE A N 1
ATOM 2469 C CA . ILE A 1 352 ? -10.634 35.446 23.806 1.00 29.99 599 ILE A CA 1
ATOM 2470 C C . ILE A 1 352 ? -10.544 36.916 24.196 1.00 30.97 599 ILE A C 1
ATOM 2471 O O . ILE A 1 352 ? -9.745 37.292 25.055 1.00 29.77 599 ILE A O 1
ATOM 2476 N N . THR A 1 353 ? -11.366 37.746 23.561 1.00 30.17 600 THR A N 1
ATOM 2477 C CA . THR A 1 353 ? -11.385 39.170 23.860 1.00 30.97 600 THR A CA 1
ATOM 2478 C C . THR A 1 353 ? -11.696 39.390 25.342 1.00 30.11 600 THR A C 1
ATOM 2479 O O . THR A 1 353 ? -11.026 40.170 26.017 1.00 29.93 600 THR A O 1
ATOM 2483 N N . PHE A 1 354 ? -12.710 38.686 25.839 1.00 30.50 601 PHE A N 1
ATOM 2484 C CA . PHE A 1 354 ? -13.134 38.800 27.235 1.00 30.15 601 PHE A CA 1
ATOM 2485 C C . PHE A 1 354 ? -12.076 38.360 28.249 1.00 30.13 601 PHE A C 1
ATOM 2486 O O . PHE A 1 354 ? -11.797 39.075 29.210 1.00 31.18 601 PHE A O 1
ATOM 2494 N N . LEU A 1 355 ? -11.495 37.182 28.043 1.00 26.53 602 LEU A N 1
ATOM 2495 C CA . LEU A 1 355 ? -10.497 36.665 28.970 1.00 28.47 602 LEU A CA 1
ATOM 2496 C C . LEU A 1 355 ? -9.152 37.383 28.934 1.00 30.42 602 LEU A C 1
ATOM 2497 O O . LEU A 1 355 ? -8.343 37.223 29.849 1.00 30.63 602 LEU A O 1
ATOM 2502 N N . GLN A 1 356 ? -8.905 38.160 27.882 1.00 31.05 603 GLN A N 1
ATOM 2503 C CA . GLN A 1 356 ? -7.662 38.919 27.786 1.00 33.82 603 GLN A CA 1
ATOM 2504 C C . GLN A 1 356 ? -7.944 40.348 28.240 1.00 34.08 603 GLN A C 1
ATOM 2505 O O . GLN A 1 356 ? -7.052 41.192 28.268 1.00 35.56 603 GLN A O 1
ATOM 2511 N N . ASN A 1 357 ? -9.199 40.612 28.594 1.00 30.57 604 ASN A N 1
ATOM 2512 C CA . ASN A 1 357 ? -9.610 41.932 29.061 1.00 30.93 604 ASN A CA 1
ATOM 2513 C C . ASN A 1 357 ? -10.747 41.803 30.077 1.00 28.43 604 ASN A C 1
ATOM 2514 O O . ASN A 1 357 ? -11.806 42.407 29.913 1.00 28.64 604 ASN A O 1
ATOM 2519 N N . PRO A 1 358 ? -10.535 41.013 31.145 1.00 29.49 605 PRO A N 1
ATOM 2520 C CA . PRO A 1 358 ? -11.539 40.796 32.194 1.00 29.00 605 PRO A CA 1
ATOM 2521 C C . PRO A 1 358 ? -11.972 42.104 32.854 1.00 28.20 605 PRO A C 1
ATOM 2522 O O . PRO A 1 358 ? -11.162 43.008 33.035 1.00 27.31 605 PRO A O 1
ATOM 2526 N N . PRO A 1 359 ? -13.257 42.213 33.228 1.00 26.76 606 PRO A N 1
ATOM 2527 C CA . PRO A 1 359 ? -13.803 43.413 33.874 1.00 26.36 606 PRO A CA 1
ATOM 2528 C C . PRO A 1 359 ? -13.438 43.469 35.357 1.00 25.63 606 PRO A C 1
ATOM 2529 O O . PRO A 1 359 ? -14.298 43.329 36.227 1.00 25.04 606 PRO A O 1
ATOM 2533 N N . THR A 1 360 ? -12.155 43.682 35.636 1.00 24.96 607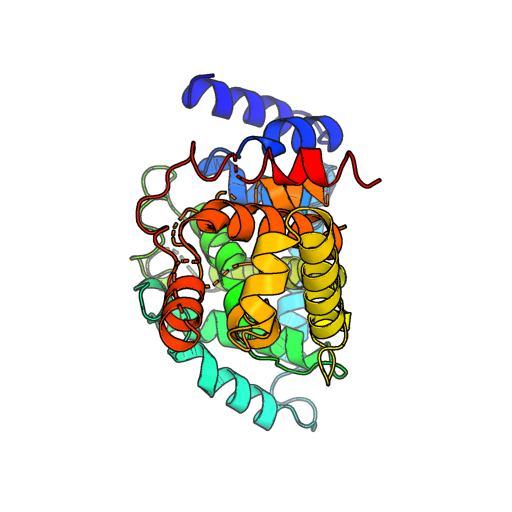 THR A N 1
ATOM 2534 C CA . THR A 1 360 ? -11.650 43.728 37.008 1.00 25.35 607 THR A CA 1
ATOM 2535 C C . THR A 1 360 ? -11.199 45.130 37.409 1.00 27.10 607 THR A C 1
ATOM 2536 O O . THR A 1 360 ? -10.625 45.325 38.483 1.00 24.14 607 THR A O 1
ATOM 2540 N N . LYS A 1 361 ? -11.459 46.095 36.535 1.00 26.06 608 LYS A N 1
ATOM 2541 C CA . LYS A 1 361 ? -11.067 47.480 36.760 1.00 30.35 608 LYS A CA 1
ATOM 2542 C C . LYS A 1 361 ? -11.502 48.045 38.109 1.00 29.64 608 LYS A C 1
ATOM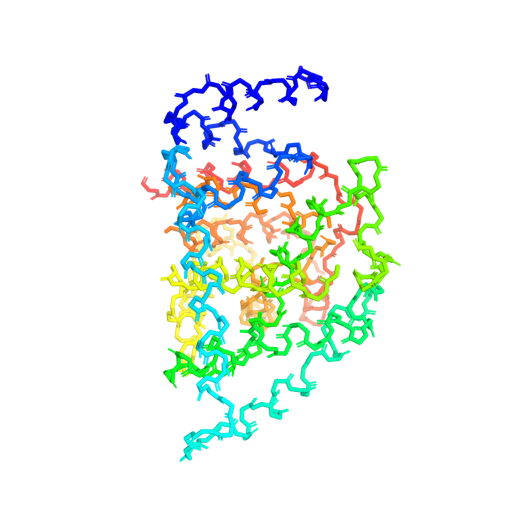 2543 O O . LYS A 1 361 ? -10.732 48.743 38.775 1.00 27.79 608 LYS A O 1
ATOM 2549 N N . ASP A 1 362 ? -12.728 47.736 38.516 1.00 28.49 609 ASP A N 1
ATOM 2550 C CA . ASP A 1 362 ? -13.249 48.248 39.775 1.00 29.37 609 ASP A CA 1
ATOM 2551 C C . ASP A 1 362 ? -13.260 47.250 40.923 1.00 28.86 609 ASP A C 1
ATOM 2552 O O . ASP A 1 362 ? -13.971 47.447 41.906 1.00 26.86 609 ASP A O 1
ATOM 2557 N N . TRP A 1 363 ? -12.480 46.179 40.810 1.00 27.61 610 TRP A N 1
ATOM 2558 C CA . TRP A 1 363 ? -12.430 45.191 41.881 1.00 27.45 610 TRP A CA 1
ATOM 2559 C C . TRP A 1 363 ? -11.919 45.837 43.162 1.00 28.62 610 TRP A C 1
ATOM 2560 O O . TRP A 1 363 ? -11.025 46.688 43.132 1.00 27.03 610 TRP A O 1
ATOM 2571 N N . THR A 1 364 ? -12.502 45.433 44.285 1.00 30.55 611 THR A N 1
ATOM 2572 C CA . THR A 1 364 ? -12.111 45.960 45.586 1.00 32.53 611 THR A CA 1
ATOM 2573 C C . THR A 1 364 ? -11.437 44.880 46.420 1.00 32.72 611 THR A C 1
ATOM 2574 O O . THR A 1 364 ? -11.245 43.750 45.965 1.00 30.07 611 THR A O 1
ATOM 2578 N N . GLU A 1 365 ? -11.087 45.246 47.649 1.00 33.39 612 GLU A N 1
ATOM 2579 C CA . GLU A 1 365 ? -10.455 44.333 48.589 1.00 34.51 612 GLU A CA 1
ATOM 2580 C C . GLU A 1 365 ? -11.346 43.113 48.784 1.00 34.50 612 GLU A C 1
ATOM 2581 O O . GLU A 1 365 ? -10.862 41.983 48.891 1.00 33.66 612 GLU A O 1
ATOM 2587 N N . THR A 1 366 ? -12.655 43.347 48.820 1.00 31.63 613 THR A N 1
ATOM 2588 C CA . THR A 1 366 ? -13.619 42.269 49.013 1.00 32.00 613 THR A CA 1
ATOM 2589 C C . THR A 1 366 ? -13.587 41.257 47.872 1.00 30.58 613 THR A C 1
ATOM 2590 O O . THR A 1 366 ? -13.628 40.045 48.097 1.00 30.27 613 THR A O 1
ATOM 2594 N N . ASP A 1 367 ? -13.520 41.764 46.647 1.00 29.22 614 ASP A N 1
ATOM 2595 C CA . ASP A 1 367 ? -13.486 40.918 45.458 1.00 27.87 614 ASP A CA 1
ATOM 2596 C C . ASP A 1 367 ? -12.232 40.042 45.406 1.00 26.76 614 ASP A C 1
ATOM 2597 O O . ASP A 1 367 ? -12.310 38.848 45.110 1.00 25.57 614 ASP A O 1
ATOM 2602 N N A ILE A 1 368 ? -11.087 40.648 45.703 0.50 24.46 615 ILE A N 1
ATOM 2603 N N B ILE A 1 368 ? -11.073 40.631 45.687 0.50 22.97 615 ILE A N 1
ATOM 2604 C CA A ILE A 1 368 ? -9.802 39.952 45.683 0.50 24.67 615 ILE A CA 1
ATOM 2605 C CA B ILE A 1 368 ? -9.829 39.867 45.634 0.50 21.93 615 ILE A CA 1
ATOM 2606 C C A ILE A 1 368 ? -9.718 38.918 46.800 0.50 23.47 615 ILE A C 1
ATOM 2607 C C B ILE A 1 368 ? -9.703 38.898 46.809 0.50 21.51 615 ILE A C 1
ATOM 2608 O O A ILE A 1 368 ? -9.257 37.794 46.595 0.50 21.73 615 ILE A O 1
ATOM 2609 O O B ILE A 1 368 ? -9.190 37.789 46.653 0.50 19.34 615 ILE A O 1
ATOM 2618 N N . GLU A 1 369 ? -10.173 39.313 47.982 1.00 22.51 616 GLU A N 1
ATOM 2619 C CA . GLU A 1 369 ? -10.135 38.448 49.162 1.00 25.00 616 GLU A CA 1
ATOM 2620 C C . GLU A 1 369 ? -11.018 37.220 48.931 1.00 24.54 616 GLU A C 1
ATOM 2621 O O . GLU A 1 369 ? -10.687 36.111 49.362 1.00 24.28 616 GLU A O 1
ATOM 2635 N N . LEU A 1 371 ? -11.743 35.793 45.970 1.00 21.71 618 LEU A N 1
ATOM 2636 C CA . LEU A 1 371 ? -11.079 34.929 44.995 1.00 19.88 618 LEU A CA 1
ATOM 2637 C C . LEU A 1 371 ? -9.989 34.084 45.658 1.00 18.57 618 LEU A C 1
ATOM 2638 O O . LEU A 1 371 ? -9.923 32.866 45.475 1.00 18.05 618 LEU A O 1
ATOM 2643 N N . LEU A 1 372 ? -9.140 34.738 46.437 1.00 19.05 619 LEU A N 1
ATOM 2644 C CA . LEU A 1 372 ? -8.050 34.054 47.115 1.00 19.63 619 LEU A CA 1
ATOM 2645 C C . LEU A 1 372 ? -8.563 33.006 48.100 1.00 20.89 619 LEU A C 1
ATOM 2646 O O . LEU A 1 372 ? -8.049 31.892 48.149 1.00 20.83 619 LEU A O 1
ATOM 2651 N N A SER A 1 373 ? -9.576 33.373 48.881 0.50 20.43 620 SER A N 1
ATOM 2652 N N B SER A 1 373 ? -9.573 33.366 48.888 0.50 20.36 620 SER A N 1
ATOM 2653 C CA A SER A 1 373 ? -10.158 32.458 49.859 0.50 21.55 620 SER A CA 1
ATOM 2654 C CA B SER A 1 373 ? -10.141 32.436 49.859 0.50 21.10 620 SER A CA 1
ATOM 2655 C C A SER A 1 373 ? -10.703 31.210 49.167 0.50 22.02 620 SER A C 1
ATOM 2656 C C B SER A 1 373 ? -10.694 31.199 49.159 0.50 21.90 620 SER A C 1
ATOM 2657 O O A SER A 1 373 ? -10.520 30.088 49.646 0.50 22.88 620 SER A O 1
ATOM 2658 O O B SER A 1 373 ? -10.511 30.071 49.625 0.50 22.75 620 SER A O 1
ATOM 2663 N N . GLU A 1 374 ? -11.370 31.414 48.037 1.00 22.20 621 GLU A N 1
ATOM 2664 C CA . GLU A 1 374 ? -11.942 30.314 47.272 1.00 23.69 621 GLU A CA 1
ATOM 2665 C C . GLU A 1 374 ? -10.832 29.404 46.743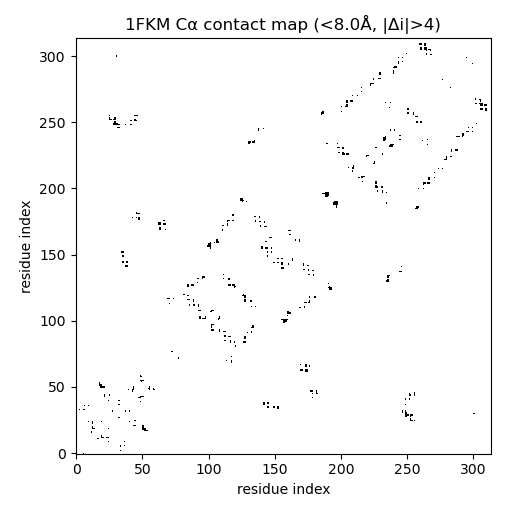 1.00 22.85 621 GLU A C 1
ATOM 2666 O O . GLU A 1 374 ? -10.891 28.181 46.888 1.00 23.51 621 GLU A O 1
ATOM 2672 N N . ALA A 1 375 ? -9.810 29.999 46.139 1.00 19.12 622 ALA A N 1
ATOM 2673 C CA . ALA A 1 375 ? -8.694 29.216 45.617 1.00 17.88 622 ALA A CA 1
ATOM 2674 C C . ALA A 1 375 ? -8.037 28.409 46.734 1.00 16.61 622 ALA A C 1
ATOM 2675 O O . ALA A 1 375 ? -7.572 27.288 46.511 1.00 15.99 622 ALA A O 1
ATOM 2677 N N . PHE A 1 376 ? -7.970 28.985 47.930 1.00 18.43 623 PHE A N 1
ATOM 2678 C CA . PHE A 1 376 ? -7.357 28.282 49.056 1.00 19.37 623 PHE A CA 1
ATOM 2679 C C . PHE A 1 376 ? -8.165 27.045 49.434 1.00 18.91 623 PHE A C 1
ATOM 2680 O O . PHE A 1 376 ? -7.608 25.978 49.693 1.00 19.77 623 PHE A O 1
ATOM 2688 N N . ILE A 1 377 ? -9.481 27.199 49.481 1.00 20.92 624 ILE A N 1
ATOM 2689 C CA . ILE A 1 377 ? -10.358 26.081 49.812 1.00 21.10 624 ILE A CA 1
ATOM 2690 C C . ILE A 1 377 ? -10.246 24.999 48.743 1.00 20.95 624 ILE A C 1
ATOM 2691 O O . ILE A 1 377 ? -10.141 23.820 49.068 1.00 22.13 624 ILE A O 1
ATOM 2696 N N . TRP A 1 378 ? -10.256 25.390 47.469 1.00 15.90 625 TRP A N 1
ATOM 2697 C CA . TRP A 1 378 ? -10.157 24.404 46.392 1.00 17.64 625 TRP A CA 1
ATOM 2698 C C . TRP A 1 378 ? -8.846 23.633 46.482 1.00 19.14 625 TRP A C 1
ATOM 2699 O O . TRP A 1 378 ? -8.814 22.402 46.341 1.00 18.85 625 TRP A O 1
ATOM 2710 N N . GLN A 1 379 ? -7.762 24.363 46.718 1.00 22.26 626 GLN A N 1
ATOM 2711 C CA . GLN A 1 379 ? -6.455 23.740 46.838 1.00 22.38 626 GLN A CA 1
ATOM 2712 C C . GLN A 1 379 ? -6.410 22.779 48.026 1.00 22.57 626 GLN A C 1
ATOM 2713 O O . GLN A 1 379 ? -5.836 21.697 47.932 1.00 22.13 626 GLN A O 1
ATOM 2719 N N A SER A 1 380 ? -7.018 23.180 49.139 0.50 22.29 627 SER A N 1
ATOM 2720 N N B SER A 1 380 ? -7.019 23.175 49.140 0.50 23.56 627 SER A N 1
ATOM 2721 C CA A SER A 1 380 ? -7.027 22.349 50.340 0.50 23.60 627 SER A CA 1
ATOM 2722 C CA B SER A 1 380 ? -7.017 22.333 50.334 0.50 26.03 627 SER A CA 1
ATOM 2723 C C A SER A 1 380 ? -7.789 21.049 50.109 0.50 25.80 627 SER A C 1
ATOM 2724 C C B SER A 1 380 ? -7.771 21.034 50.081 0.50 27.31 627 SER A C 1
ATOM 2725 O O A SER A 1 380 ? -7.400 19.994 50.609 0.50 26.64 627 SER A O 1
ATOM 2726 O O B SER A 1 380 ? -7.361 19.967 50.536 0.50 28.04 627 SER A O 1
ATOM 2731 N N . LEU A 1 381 ? -8.877 21.131 49.352 1.00 24.86 628 LEU A N 1
ATOM 2732 C CA . LEU A 1 381 ? -9.684 19.960 49.051 1.00 27.83 628 LEU A CA 1
ATOM 2733 C C . LEU A 1 381 ? -8.923 19.003 48.153 1.00 30.95 628 LEU A C 1
ATOM 2734 O O . LEU A 1 381 ? -8.961 17.789 48.353 1.00 29.95 628 LEU A O 1
ATOM 2739 N N . TYR A 1 382 ? -8.217 19.559 47.173 1.00 30.93 629 TYR A N 1
ATOM 2740 C CA . TYR A 1 382 ? -7.468 18.750 46.228 1.00 34.81 629 TYR A CA 1
ATOM 2741 C C . TYR A 1 382 ? -6.311 17.997 46.868 1.00 37.24 629 TYR A C 1
ATOM 2742 O O . TYR A 1 382 ? -5.981 16.890 46.439 1.00 38.15 629 TYR A O 1
ATOM 2751 N N . LYS A 1 383 ? -5.689 18.589 47.884 1.00 43.27 630 LYS A N 1
ATOM 2752 C CA . LYS A 1 383 ? -4.568 17.939 48.557 1.00 47.34 630 LYS A CA 1
ATOM 2753 C C . LYS A 1 383 ? -5.030 16.889 49.565 1.00 48.45 630 LYS A C 1
ATOM 2754 O O . LYS A 1 383 ? -6.196 16.961 50.011 1.00 49.54 630 LYS A O 1
#

Foldseek 3Di:
DDLVVLQVVVCVQQPDPQARDLVVLLVSLLLPDRLLCVLVSLCVLLPNAHRRVVCRVVSLVVLLVVLVVLLVCLPPPDDDCLVVLLVVLVVCQCVAPPVFQQSNAPLNSVLLSSLQSSVLVVCVQFRRDPQLSLVLPLLLQSNLLNLPDVVCSVVSRNDHSVVSPPSVSSSSSSSSSVSSVSVCVVQVLCGGPVSPSLVVLLVVLLVVCCVPPVPLSVQCVVQVNRSCLQRSSVSNVCCAADVLVNSVSNLSSVVNCNSPLSSLLVNLVVVVCSVVSVHHVVNSVCSNHPPHHPPDSVNSSSSVRSVVVSVVVD

Radius of gyration: 20.33 Å; Cα contacts (8 Å, |Δi|>4): 339; chains: 1; bounding box: 58×46×50 Å

Nearest PDB structures (foldseek):
  1fkm-assembly1_A  TM=1.003E+00  e=1.109E-41  Saccharomyces cerevisiae
  2g77-assembly1_A  TM=9.881E-01  e=1.177E-36  Saccharomyces cerevisiae
  2qfz-assembly1_A  TM=9.360E-01  e=1.957E-21  Homo sapiens
  2qfz-assembly2_B  TM=9.320E-01  e=9.866E-21  Homo sapiens
  6d0s-assembly1_A  TM=9.429E-01  e=7.520E-18  Homo sapiens

Organism: Saccharomyces cerevisiae (strain ATCC 204508 / S288c) (NCBI:txid559292)

Sequence (314 aa):
NSIIQRISKFDNILKDKTIINQQDLRQISWNGIPKIHRPVVWKLLIGYLPVNTKRQEGFLQRKRKEYRDSLKHTFSDQHSRDIPTWHQIEIDIPRTNPHIPLYQFKSVQNSLQRILYLWAIRHPASGYVQGINDLVTPFFETFLTEYLPPSQIDDVEIKDPSTYVDEQITDLEADTFWCLTKLLEQITDNYIHGQPGILRQVKNLSQLVKRIDADLYNHFQNEHHVEFIQFAFRRWNCLLREFQGTVIRWDTYLSETSSLNEFHVFVCAAFLIKWSDQLEDFQETITFLQNPPTKDWTETDIIELLSSEAFIWQSSLYK

Secondary structure (DSSP, 8-state):
--HHHHHHHHHHHHSS-SB--HHHHHHHHTT---GGGHHHHHHHHTT-S-SBGGGHHHHHHHHHHHHHHHHHHTSSSS-STHHHHHHHHHHHGGGSSTTSGGGGSHHHHHHHHHHHHHHHHH-TTT-S-TTHHHHHHHHHHHHHGGGS-GGGGGGTTTS-GGG--HHHHHHHHHHHHHHHHHHHGGGGGGSSTT-HHHHHHHHHHHHHHHHH-HHHHHHHHHTT--THHHHTT----------TTT--HHHHHHH--HHHHHHHHHHHHHHHTTTT---HHHHHHHHTS-S-TT--HHHH--HHHHHHHHHHH-

CATH classification: 1.10.472.80

Solvent-accessible surface area: 15562 Å² total